Protein AF-0000000080642834 (afdb_homodimer)

Foldseek 3Di:
DPPDDDPDPVRVVVVVVVLVVLQVVCCVPVVDHPLLLLVLVVVLPDPFFKDFLVRSCVPPVDDPVSSVVSLVVCVVVVLKDWDADPVHSVGIIIGGDPVSNVVSNVSNVVSVVVD/DPPDDDPDPVRVVVVVVVLVVLQVVCCVPVVDHPLLLLVLVVVLPDPFFKDFLVRSCVPPVDDPVSSVVSLVVCVVVVLKDWDADPVHSVGIIIGGDPVSNVVSNVSNVVSVVVD

Secondary structure (DSSP, 8-state):
---PPPSSHHHHHHHHHHHHHHHHHHHHHHS--HHHHHHHHHHHH---SEEEHHHHHHHH---HHHHHHHHHHHHHTTS-EEEE-SS-TT-EEEE--HHHHHHHHHHHHHHHHT-/---PPPSSHHHHHHHHHHHHHHHHHHHHHHS--HHHHHHHHHHHH---SEEEHHHHHHHH---HHHHHHHHHHHHHTTS-EEEE-SS-TT-EEEE--HHHHHHHHHHHHHHHHT-

Organism: Staphylococcus saprophyticus subsp. saprophyticus (strain ATCC 15305 / DSM 20229 / NCIMB 8711 / NCTC 7292 / S-41) (NCBI:txid342451)

Sequence (230 aa):
MNSQTFKSLNELISTYQQGKKFFKFSKREYKLNYEEIFILNYIYNCEDNEITAKDIAKHSELQPYYLTKALQKLIKMNFLSKKRSEIDERTVVVYVNEQQRNSINEMIEALQRSLMNSQTFKSLNELISTYQQGKKFFKFSKREYKLNYEEIFILNYIYNCEDNEITAKDIAKHSELQPYYLTKALQKLIKMNFLSKKRSEIDERTVVVYVNEQQRNSINEMIEALQRSL

pLDDT: mean 90.08, std 9.4, range [41.12, 98.19]

Structure (mmCIF, N/CA/C/O backbone):
data_AF-0000000080642834-model_v1
#
loop_
_entity.id
_entity.type
_entity.pdbx_description
1 polymer 'Staphylococcal accessory regulator R'
#
loop_
_atom_site.group_PDB
_atom_site.id
_atom_site.type_symbol
_atom_site.label_atom_id
_atom_site.label_alt_id
_atom_site.label_comp_id
_atom_site.label_asym_id
_atom_site.label_entity_id
_atom_site.label_seq_id
_atom_site.pdbx_PDB_ins_code
_atom_site.Cartn_x
_atom_site.Cartn_y
_atom_site.Cartn_z
_atom_site.occupancy
_atom_site.B_iso_or_equiv
_atom_site.auth_seq_id
_atom_site.auth_comp_id
_atom_site.auth_asym_id
_atom_site.auth_atom_id
_atom_site.pdbx_PDB_model_num
ATOM 1 N N . MET A 1 1 ? -9.344 2.02 16.219 1 41.69 1 MET A N 1
ATOM 2 C CA . MET A 1 1 ? -8.805 1.63 14.914 1 41.69 1 MET A CA 1
ATOM 3 C C . MET A 1 1 ? -9.758 0.684 14.195 1 41.69 1 MET A C 1
ATOM 5 O O . MET A 1 1 ? -10.039 -0.414 14.68 1 41.69 1 MET A O 1
ATOM 9 N N . ASN A 1 2 ? -10.75 1.115 13.633 1 50.97 2 ASN A N 1
ATOM 10 C CA . ASN A 1 2 ? -11.812 0.287 13.07 1 50.97 2 ASN A CA 1
ATOM 11 C C . ASN A 1 2 ? -11.266 -0.738 12.086 1 50.97 2 ASN A C 1
ATOM 13 O O . ASN A 1 2 ? -10.828 -0.38 10.992 1 50.97 2 ASN A O 1
ATOM 17 N N . SER A 1 3 ? -10.727 -1.758 12.719 1 59.12 3 SER A N 1
ATOM 18 C CA . SER A 1 3 ? -10.227 -2.908 11.977 1 59.12 3 SER A CA 1
ATOM 19 C C . SER A 1 3 ? -11.273 -3.439 11 1 59.12 3 SER A C 1
ATOM 21 O O . SER A 1 3 ? -12.352 -3.863 11.422 1 59.12 3 SER A O 1
ATOM 23 N N . GLN A 1 4 ? -11.312 -2.824 9.805 1 64.88 4 GLN A N 1
ATOM 24 C CA . GLN A 1 4 ? -12.195 -3.385 8.789 1 64.88 4 GLN A CA 1
ATOM 25 C C . GLN A 1 4 ? -11.852 -4.844 8.5 1 64.88 4 GLN A C 1
ATOM 27 O O . GLN A 1 4 ? -10.68 -5.199 8.391 1 64.88 4 GLN A O 1
ATOM 32 N N . THR A 1 5 ? -12.852 -5.695 8.805 1 80.94 5 THR A N 1
ATOM 33 C CA . THR A 1 5 ? -12.711 -7.117 8.523 1 80.94 5 THR A CA 1
ATOM 34 C C . THR A 1 5 ? -12.93 -7.395 7.035 1 80.94 5 THR A C 1
ATOM 36 O O . THR A 1 5 ? -13.898 -6.914 6.445 1 80.94 5 THR A O 1
ATOM 39 N N . PHE A 1 6 ? -11.914 -7.926 6.383 1 90.56 6 PHE A N 1
ATOM 40 C CA . PHE A 1 6 ? -12.039 -8.312 4.984 1 90.56 6 PHE A CA 1
ATOM 41 C C . PHE A 1 6 ? -12.656 -9.703 4.863 1 90.56 6 PHE A C 1
ATOM 43 O O . PHE A 1 6 ? -12.266 -10.625 5.578 1 90.56 6 PHE A O 1
ATOM 50 N N . LYS A 1 7 ? -13.648 -9.867 3.98 1 89.19 7 LYS A N 1
ATOM 51 C CA . LYS A 1 7 ? -14.359 -11.125 3.791 1 89.19 7 LYS A CA 1
ATOM 52 C C . LYS A 1 7 ? -13.516 -12.117 2.984 1 89.19 7 LYS A C 1
ATOM 54 O O . LYS A 1 7 ? -13.75 -13.328 3.043 1 89.19 7 LYS A O 1
ATOM 59 N N . SER A 1 8 ? -12.648 -11.57 2.211 1 93.38 8 SER A N 1
ATOM 60 C CA . SER A 1 8 ? -11.828 -12.422 1.354 1 93.38 8 SER A CA 1
ATOM 61 C C . SER A 1 8 ? -10.5 -11.758 1.028 1 93.38 8 SER A C 1
ATOM 63 O O . SER A 1 8 ? -10.344 -10.547 1.187 1 93.38 8 SER A O 1
ATOM 65 N N . LEU A 1 9 ? -9.562 -12.57 0.564 1 95 9 LEU A N 1
ATOM 66 C CA . LEU A 1 9 ? -8.273 -12.055 0.111 1 95 9 LEU A CA 1
ATOM 67 C C . LEU A 1 9 ? -8.445 -11.164 -1.116 1 95 9 LEU A C 1
ATOM 69 O O . LEU A 1 9 ? -7.77 -10.141 -1.245 1 95 9 LEU A O 1
ATOM 73 N N . ASN A 1 10 ? -9.414 -11.492 -1.886 1 92.19 10 ASN A N 1
ATOM 74 C CA . ASN A 1 10 ? -9.734 -10.68 -3.053 1 92.19 10 ASN A CA 1
ATOM 75 C C . ASN A 1 10 ? -10.156 -9.266 -2.65 1 92.19 10 ASN A C 1
ATOM 77 O O . ASN A 1 10 ? -9.75 -8.289 -3.283 1 92.19 10 ASN A O 1
ATOM 81 N N . GLU A 1 11 ? -10.922 -9.211 -1.656 1 92.56 11 GLU A N 1
ATOM 82 C CA . GLU A 1 11 ? -11.383 -7.91 -1.187 1 92.56 11 GLU A CA 1
ATOM 83 C C . GLU A 1 11 ? -10.234 -7.082 -0.627 1 92.56 11 GLU A C 1
ATOM 85 O O . GLU A 1 11 ? -10.133 -5.883 -0.903 1 92.56 11 GLU A O 1
ATOM 90 N N . LEU A 1 12 ? -9.398 -7.746 0.131 1 95 12 LEU A N 1
ATOM 91 C CA . LEU A 1 12 ? -8.242 -7.059 0.694 1 95 12 LEU A CA 1
ATOM 92 C C . LEU A 1 12 ? -7.328 -6.539 -0.41 1 95 12 LEU A C 1
ATOM 94 O O . LEU A 1 12 ? -6.934 -5.371 -0.396 1 95 12 LEU A O 1
ATOM 98 N N . ILE A 1 13 ? -7.039 -7.371 -1.367 1 93.81 13 ILE A N 1
ATOM 99 C CA . ILE A 1 13 ? -6.141 -7.027 -2.465 1 93.81 13 ILE A CA 1
ATOM 100 C C . ILE A 1 13 ? -6.727 -5.871 -3.27 1 93.81 13 ILE A C 1
ATOM 102 O O . ILE A 1 13 ? -6.027 -4.91 -3.586 1 93.81 13 ILE A O 1
ATOM 106 N N . SER A 1 14 ? -7.98 -5.93 -3.5 1 91.5 14 SER A N 1
ATOM 107 C CA . SER A 1 14 ? -8.648 -4.902 -4.293 1 91.5 14 SER A CA 1
ATOM 108 C C . SER A 1 14 ? -8.602 -3.549 -3.588 1 91.5 14 SER A C 1
ATOM 110 O O . SER A 1 14 ? -8.289 -2.529 -4.207 1 91.5 14 SER A O 1
ATOM 112 N N . THR A 1 15 ? -8.922 -3.52 -2.336 1 91.94 15 THR A N 1
ATOM 113 C CA . THR A 1 15 ? -8.938 -2.27 -1.584 1 91.94 15 THR A CA 1
ATOM 114 C C . THR A 1 15 ? -7.527 -1.708 -1.438 1 91.94 15 THR A C 1
ATOM 116 O O . THR A 1 15 ? -7.324 -0.496 -1.53 1 91.94 15 THR A O 1
ATOM 119 N N . TYR A 1 16 ? -6.59 -2.625 -1.216 1 93.25 16 TYR A N 1
ATOM 120 C CA . TYR A 1 16 ? -5.191 -2.217 -1.121 1 93.25 16 TYR A CA 1
ATOM 121 C C . TYR A 1 16 ? -4.723 -1.576 -2.422 1 93.25 16 TYR A C 1
ATOM 123 O O . TYR A 1 16 ? -4.051 -0.54 -2.404 1 93.25 16 TYR A O 1
ATOM 131 N N . GLN A 1 17 ? -5.105 -2.137 -3.557 1 91.69 17 GLN A N 1
ATOM 132 C CA . GLN A 1 17 ? -4.746 -1.608 -4.867 1 91.69 17 GLN A CA 1
ATOM 133 C C . GLN A 1 17 ? -5.375 -0.236 -5.098 1 91.69 17 GLN A C 1
ATOM 135 O O . GLN A 1 17 ? -4.746 0.648 -5.688 1 91.69 17 GLN A O 1
ATOM 140 N N . GLN A 1 18 ? -6.559 -0.068 -4.629 1 92.19 18 GLN A N 1
ATOM 141 C CA . GLN A 1 18 ? -7.219 1.229 -4.75 1 92.19 18 GLN A CA 1
ATOM 142 C C . GLN A 1 18 ? -6.492 2.293 -3.936 1 92.19 18 GLN A C 1
ATOM 144 O O . GLN A 1 18 ? -6.324 3.426 -4.391 1 92.19 18 GLN A O 1
ATOM 149 N N . GLY A 1 19 ? -6.145 1.905 -2.75 1 94.44 19 GLY A N 1
ATOM 150 C CA . GLY A 1 19 ? -5.336 2.811 -1.947 1 94.44 19 GLY A CA 1
ATOM 151 C C . GLY A 1 19 ? -4.035 3.203 -2.619 1 94.44 19 GLY A C 1
ATOM 152 O O . GLY A 1 19 ? -3.684 4.383 -2.662 1 94.44 19 GLY A O 1
ATOM 153 N N . LYS A 1 20 ? -3.344 2.199 -3.135 1 92.56 20 LYS A N 1
ATOM 154 C CA . LYS A 1 20 ? -2.092 2.453 -3.844 1 92.56 20 LYS A CA 1
ATOM 155 C C . LYS A 1 20 ? -2.303 3.432 -4.996 1 92.56 20 LYS A C 1
ATOM 157 O O . LYS A 1 20 ? -1.521 4.367 -5.176 1 92.56 20 LYS A O 1
ATOM 162 N N . LYS A 1 21 ? -3.314 3.18 -5.75 1 92.81 21 LYS A N 1
ATOM 163 C CA . LYS A 1 21 ? -3.639 4.055 -6.871 1 92.81 21 LYS A CA 1
ATOM 164 C C . LYS A 1 21 ? -3.938 5.473 -6.395 1 92.81 21 LYS A C 1
ATOM 166 O O . LYS A 1 21 ? -3.488 6.445 -7.004 1 92.81 21 LYS A O 1
ATOM 171 N N . PHE A 1 22 ? -4.691 5.594 -5.41 1 96 22 PHE A N 1
ATOM 172 C CA . PHE A 1 22 ? -5.055 6.891 -4.848 1 96 22 PHE A CA 1
ATOM 173 C C . PHE A 1 22 ? -3.812 7.656 -4.414 1 96 22 PHE A C 1
ATOM 175 O O . PHE A 1 22 ? -3.676 8.844 -4.707 1 96 22 PHE A O 1
ATOM 182 N N . PHE A 1 23 ? -2.91 6.977 -3.746 1 96.31 23 PHE A N 1
ATOM 183 C CA . PHE A 1 23 ? -1.738 7.664 -3.215 1 96.31 23 PHE A CA 1
ATOM 184 C C . PHE A 1 23 ? -0.748 7.98 -4.328 1 96.31 23 PHE A C 1
ATOM 186 O O . PHE A 1 23 ? -0.015 8.969 -4.25 1 96.31 23 PHE A O 1
ATOM 193 N N . LYS A 1 24 ? -0.77 7.176 -5.348 1 94.38 24 LYS A N 1
ATOM 194 C CA . LYS A 1 24 ? -0.011 7.539 -6.543 1 94.38 24 LYS A CA 1
ATOM 195 C C . LYS A 1 24 ? -0.559 8.812 -7.176 1 94.38 24 LYS A C 1
ATOM 197 O O . LYS A 1 24 ? 0.208 9.688 -7.582 1 94.38 24 LYS A O 1
ATOM 202 N N . PHE A 1 25 ? -1.82 8.883 -7.262 1 95.94 25 PHE A N 1
ATOM 203 C CA . PHE A 1 25 ? -2.496 10.062 -7.781 1 95.94 25 PHE A CA 1
ATOM 204 C C . PHE A 1 25 ? -2.168 11.289 -6.938 1 95.94 25 PHE A C 1
ATOM 206 O O . PHE A 1 25 ? -1.801 12.336 -7.473 1 95.94 25 PHE A O 1
ATOM 213 N N . SER A 1 26 ? -2.367 11.219 -5.617 1 97.31 26 SER A N 1
ATOM 214 C CA . SER A 1 26 ? -2.129 12.359 -4.738 1 97.31 26 SER A CA 1
ATOM 215 C C . SER A 1 26 ? -0.679 12.82 -4.816 1 97.31 26 SER A C 1
ATOM 217 O O . SER A 1 26 ? -0.398 14.016 -4.73 1 97.31 26 SER A O 1
ATOM 219 N N . LYS A 1 27 ? 0.207 11.852 -4.93 1 97.56 27 LYS A N 1
ATOM 220 C CA . LYS A 1 27 ? 1.617 12.195 -5.086 1 97.56 27 LYS A CA 1
ATOM 221 C C . LYS A 1 27 ? 1.849 12.992 -6.367 1 97.56 27 LYS A C 1
ATOM 223 O O . LYS A 1 27 ? 2.559 14 -6.359 1 97.56 27 LYS A O 1
ATOM 228 N N . ARG A 1 28 ? 1.236 12.562 -7.379 1 96.81 28 ARG A N 1
ATOM 229 C CA . ARG A 1 28 ? 1.39 13.203 -8.68 1 96.81 28 ARG A CA 1
ATOM 230 C C . ARG A 1 28 ? 0.743 14.586 -8.688 1 96.81 28 ARG A C 1
ATOM 232 O O . ARG A 1 28 ? 1.368 15.57 -9.094 1 96.81 28 ARG A O 1
ATOM 239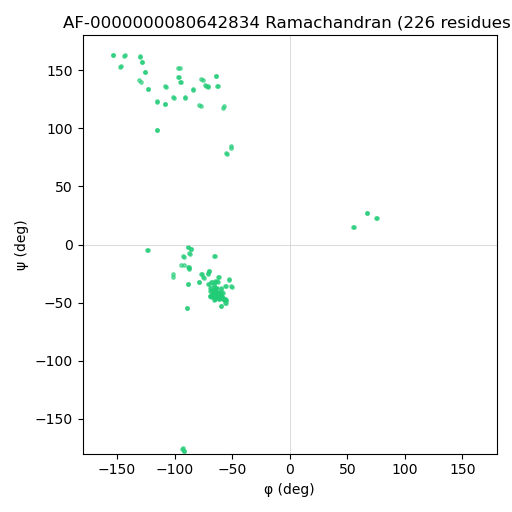 N N . GLU A 1 29 ? -0.406 14.711 -8.164 1 97.19 29 GLU A N 1
ATOM 240 C CA . GLU A 1 29 ? -1.219 15.914 -8.312 1 97.19 29 GLU A CA 1
ATOM 241 C C . GLU A 1 29 ? -0.91 16.938 -7.215 1 97.19 29 GLU A C 1
ATOM 243 O O . GLU A 1 29 ? -0.954 18.141 -7.445 1 97.19 29 GLU A O 1
ATOM 248 N N . TYR A 1 30 ? -0.598 16.453 -6.016 1 97.12 30 TYR A N 1
ATOM 249 C CA . TYR A 1 30 ? -0.477 17.359 -4.875 1 97.12 30 TYR A CA 1
ATOM 250 C C . TYR A 1 30 ? 0.896 17.234 -4.227 1 97.12 30 TYR A C 1
ATOM 252 O O . TYR A 1 30 ? 1.188 17.922 -3.242 1 97.12 30 TYR A O 1
ATOM 260 N N . LYS A 1 31 ? 1.741 16.297 -4.695 1 97.56 31 LYS A N 1
ATOM 261 C CA . LYS A 1 31 ? 3.076 16.031 -4.164 1 97.56 31 LYS A CA 1
ATOM 262 C C . LYS A 1 31 ? 3.002 15.461 -2.75 1 97.56 31 LYS A C 1
ATOM 264 O O . LYS A 1 31 ? 3.861 15.742 -1.915 1 97.56 31 LYS A O 1
ATOM 269 N N . LEU A 1 32 ? 1.912 14.82 -2.48 1 98.12 32 LEU A N 1
ATOM 270 C CA . LEU A 1 32 ? 1.724 14.219 -1.166 1 98.12 32 LEU A CA 1
ATOM 271 C C . LEU A 1 32 ? 1.646 12.703 -1.271 1 98.12 32 LEU A C 1
ATOM 273 O O . LEU A 1 32 ? 0.784 12.164 -1.97 1 98.12 32 LEU A O 1
ATOM 277 N N . ASN A 1 33 ? 2.529 12 -0.542 1 96.31 33 ASN A N 1
ATOM 278 C CA . ASN A 1 33 ? 2.449 10.547 -0.475 1 96.31 33 ASN A CA 1
ATOM 279 C C . ASN A 1 33 ? 1.631 10.078 0.727 1 96.31 33 ASN A C 1
ATOM 281 O O . ASN A 1 33 ? 1.026 10.898 1.423 1 96.31 33 ASN A O 1
ATOM 285 N N . TYR A 1 34 ? 1.612 8.797 0.866 1 95.62 34 TYR A N 1
ATOM 286 C CA . TYR A 1 34 ? 0.767 8.195 1.891 1 95.62 34 TYR A CA 1
ATOM 287 C C . TYR A 1 34 ? 1.075 8.773 3.264 1 95.62 34 TYR A C 1
ATOM 289 O O . TYR A 1 34 ? 0.166 9.18 3.992 1 95.62 34 TYR A O 1
ATOM 297 N N . GLU A 1 35 ? 2.387 8.844 3.605 1 94.94 35 GLU A N 1
ATOM 298 C CA . GLU A 1 35 ? 2.779 9.281 4.941 1 94.94 35 GLU A CA 1
ATOM 299 C C . GLU A 1 35 ? 2.34 10.719 5.203 1 94.94 35 GLU A C 1
ATOM 301 O O . GLU A 1 35 ? 1.841 11.031 6.285 1 94.94 35 GLU A O 1
ATOM 306 N N . GLU A 1 36 ? 2.543 11.523 4.223 1 97.12 36 GLU A N 1
ATOM 307 C CA . GLU A 1 36 ? 2.146 12.922 4.344 1 97.12 36 GLU A CA 1
ATOM 308 C C . GLU A 1 36 ? 0.633 13.055 4.48 1 97.12 36 GLU A C 1
ATOM 310 O O . GLU A 1 36 ? 0.145 13.797 5.332 1 97.12 36 GLU A O 1
ATOM 315 N N . ILE A 1 37 ? -0.097 12.336 3.678 1 97.19 37 ILE A N 1
ATOM 316 C CA . ILE A 1 37 ? -1.554 12.398 3.711 1 97.19 37 ILE A CA 1
ATOM 317 C C . ILE A 1 37 ? -2.062 11.859 5.047 1 97.19 37 ILE A C 1
ATOM 319 O O . ILE A 1 37 ? -3.008 12.406 5.625 1 97.19 37 ILE A O 1
ATOM 323 N N . PHE A 1 38 ? -1.468 10.852 5.488 1 95.31 38 PHE A N 1
ATOM 324 C CA . PHE A 1 38 ? -1.865 10.32 6.785 1 95.31 38 PHE A CA 1
ATOM 325 C C . PHE A 1 38 ? -1.768 11.391 7.863 1 95.31 38 PHE A C 1
ATOM 327 O O . PHE A 1 38 ? -2.711 11.594 8.625 1 95.31 38 PHE A O 1
ATOM 334 N N . ILE A 1 39 ? -0.655 12.031 7.914 1 94.5 39 ILE A N 1
ATOM 335 C CA . ILE A 1 39 ? -0.407 13.047 8.938 1 94.5 39 ILE A CA 1
ATOM 336 C C . ILE A 1 39 ? -1.443 14.156 8.82 1 94.5 39 ILE A C 1
ATOM 338 O O . ILE A 1 39 ? -2.043 14.562 9.82 1 94.5 39 ILE A O 1
ATOM 342 N N . LEU A 1 40 ? -1.698 14.633 7.613 1 96.31 40 LEU A N 1
ATOM 343 C CA . LEU A 1 40 ? -2.66 15.711 7.406 1 96.31 40 LEU A CA 1
ATOM 344 C C . LEU A 1 40 ? -4.062 15.273 7.812 1 96.31 40 LEU A C 1
ATOM 346 O O . LEU A 1 40 ? -4.809 16.047 8.414 1 96.31 40 LEU A O 1
ATOM 350 N N . ASN A 1 41 ? -4.371 14.086 7.441 1 95.31 41 ASN A N 1
ATOM 351 C CA . ASN A 1 41 ? -5.68 13.539 7.789 1 95.31 41 ASN A CA 1
ATOM 352 C C . ASN A 1 41 ? -5.852 13.414 9.297 1 95.31 41 ASN A C 1
ATOM 354 O O . ASN A 1 41 ? -6.941 13.648 9.828 1 95.31 41 ASN A O 1
ATOM 358 N N . TYR A 1 42 ? -4.816 12.969 9.953 1 92.56 42 TYR A N 1
ATOM 359 C CA . TYR A 1 42 ? -4.84 12.891 11.406 1 92.56 42 TYR A CA 1
ATOM 360 C C . TYR A 1 42 ? -5.105 14.258 12.031 1 92.56 42 TYR A C 1
ATOM 362 O O . TYR A 1 42 ? -5.957 14.391 12.914 1 92.56 42 TYR A O 1
ATOM 370 N N . ILE A 1 43 ? -4.449 15.242 11.57 1 92.75 43 ILE A N 1
ATOM 371 C CA . ILE A 1 43 ? -4.586 16.609 12.086 1 92.75 43 ILE A CA 1
ATOM 372 C C . ILE A 1 43 ? -5.984 17.141 11.773 1 92.75 43 ILE A C 1
ATOM 374 O O . ILE A 1 43 ? -6.609 17.797 12.609 1 92.75 43 ILE A O 1
ATOM 378 N N . TYR A 1 44 ? -6.422 16.828 10.602 1 93.81 44 TYR A N 1
ATOM 379 C CA . TYR A 1 44 ? -7.762 17.203 10.172 1 93.81 44 TYR A CA 1
ATOM 380 C C . TYR A 1 44 ? -8.812 16.688 11.148 1 93.81 44 TYR A C 1
ATOM 382 O O . TYR A 1 44 ? -9.797 17.375 11.422 1 93.81 44 TYR A O 1
ATOM 390 N N . ASN A 1 45 ? -8.562 15.57 11.656 1 91.94 45 ASN A N 1
ATOM 391 C CA . ASN A 1 45 ? -9.555 14.93 12.516 1 91.94 45 ASN A CA 1
ATOM 392 C C . ASN A 1 45 ? -9.328 15.273 13.984 1 91.94 45 ASN A C 1
ATOM 394 O O . ASN A 1 45 ? -10.141 14.906 14.844 1 91.94 45 ASN A O 1
ATOM 398 N N . CYS A 1 46 ? -8.227 15.875 14.219 1 87.38 46 CYS A N 1
ATOM 399 C CA . CYS A 1 46 ? -7.93 16.297 15.586 1 87.38 46 CYS A CA 1
ATOM 400 C C . CYS A 1 46 ? -8.297 17.75 15.797 1 87.38 46 CYS A C 1
ATOM 402 O O . CYS A 1 46 ? -8.172 18.578 14.883 1 87.38 46 CYS A O 1
ATOM 404 N N . GLU A 1 47 ? -8.758 18.078 16.922 1 83.62 47 GLU A N 1
ATOM 405 C CA . GLU A 1 47 ? -9.109 19.453 17.219 1 83.62 47 GLU A CA 1
ATOM 406 C C . GLU A 1 47 ? -7.902 20.219 17.766 1 83.62 47 GLU A C 1
ATOM 408 O O . GLU A 1 47 ? -7.848 21.453 17.672 1 83.62 47 GLU A O 1
ATOM 413 N N . ASP A 1 48 ? -6.945 19.469 18.234 1 83.88 48 ASP A N 1
ATOM 414 C CA . ASP A 1 48 ? -5.785 20.109 18.844 1 83.88 48 ASP A CA 1
ATOM 415 C C . ASP A 1 48 ? -4.887 20.75 17.797 1 83.88 48 ASP A C 1
ATOM 417 O O . ASP A 1 48 ? -4.68 20.188 16.719 1 83.88 48 ASP A O 1
ATOM 421 N N . ASN A 1 49 ? -4.418 21.984 18.141 1 86.38 49 ASN A N 1
ATOM 422 C CA . ASN A 1 49 ? -3.527 22.688 17.219 1 86.38 49 ASN A CA 1
ATOM 423 C C . ASN A 1 49 ? -2.068 22.297 17.453 1 86.38 49 ASN A C 1
ATOM 425 O O . ASN A 1 49 ? -1.21 22.562 16.609 1 86.38 49 ASN A O 1
ATOM 429 N N . GLU A 1 50 ? -1.785 21.797 18.594 1 83 50 GLU A N 1
ATOM 430 C CA . GLU A 1 50 ? -0.447 21.312 18.891 1 83 50 GLU A CA 1
ATOM 431 C C . GLU A 1 50 ? -0.427 19.781 18.969 1 83 50 GLU A C 1
ATOM 433 O O . GLU A 1 50 ? -1.255 19.172 19.656 1 83 50 GLU A O 1
ATOM 438 N N . ILE A 1 51 ? 0.376 19.281 18.125 1 80.06 51 ILE A N 1
ATOM 439 C CA . ILE A 1 51 ? 0.488 17.828 18.078 1 80.06 51 ILE A CA 1
ATOM 440 C C . ILE A 1 51 ? 1.958 17.422 18.141 1 80.06 51 ILE A C 1
ATOM 442 O O . ILE A 1 51 ? 2.816 18.094 17.547 1 80.06 51 ILE A O 1
ATOM 446 N N . THR A 1 52 ? 2.217 16.375 18.891 1 78.81 52 THR A N 1
ATOM 447 C CA . THR A 1 52 ? 3.594 15.891 18.938 1 78.81 52 THR A CA 1
ATOM 448 C C . THR A 1 52 ? 3.816 14.758 17.953 1 78.81 52 THR A C 1
ATOM 450 O O . THR A 1 52 ? 2.871 14.055 17.578 1 78.81 52 THR A O 1
ATOM 453 N N . ALA A 1 53 ? 5.148 14.641 17.453 1 79.19 53 ALA A N 1
ATOM 454 C CA . ALA A 1 53 ? 5.527 13.516 16.609 1 79.19 53 ALA A CA 1
ATOM 455 C C . ALA A 1 53 ? 5.164 12.188 17.266 1 79.19 53 ALA A C 1
ATOM 457 O O . ALA A 1 53 ? 4.77 11.234 16.594 1 79.19 53 ALA A O 1
ATOM 458 N N . LYS A 1 54 ? 5.188 12.219 18.547 1 78.75 54 LYS A N 1
ATOM 459 C CA . LYS A 1 54 ? 4.875 11.016 19.312 1 78.75 54 LYS A CA 1
ATOM 460 C C . LYS A 1 54 ? 3.4 10.648 19.188 1 78.75 54 LYS A C 1
ATOM 462 O O . LYS A 1 54 ? 3.059 9.477 19.031 1 78.75 54 LYS A O 1
ATOM 467 N N . ASP A 1 55 ? 2.566 11.609 19.203 1 80.81 55 ASP A N 1
ATOM 468 C CA . ASP A 1 55 ? 1.131 11.398 19.047 1 80.81 55 ASP A CA 1
ATOM 469 C C . ASP A 1 55 ? 0.802 10.812 17.672 1 80.81 55 ASP A C 1
ATOM 471 O O . ASP A 1 55 ? 0.016 9.875 17.562 1 80.81 55 ASP A O 1
ATOM 475 N N . ILE A 1 56 ? 1.424 11.32 16.672 1 82.44 56 ILE A N 1
ATOM 476 C CA . ILE A 1 56 ? 1.178 10.883 15.305 1 82.44 56 ILE A CA 1
ATOM 477 C C . ILE A 1 56 ? 1.696 9.461 15.117 1 82.44 56 ILE A C 1
ATOM 479 O O . ILE A 1 56 ? 1.022 8.617 14.523 1 82.44 56 ILE A O 1
ATOM 483 N N . ALA A 1 57 ? 2.883 9.227 15.633 1 81.19 57 ALA A N 1
ATOM 484 C CA . ALA A 1 57 ? 3.518 7.918 15.516 1 81.19 57 ALA A CA 1
ATOM 485 C C . ALA A 1 57 ? 2.648 6.828 16.141 1 81.19 57 ALA A C 1
ATOM 487 O O . ALA A 1 57 ? 2.502 5.742 15.57 1 81.19 57 ALA A O 1
ATOM 488 N N . LYS A 1 58 ? 2.062 7.07 17.234 1 81.38 58 LYS A N 1
ATOM 489 C CA . LYS A 1 58 ? 1.238 6.113 17.969 1 81.38 58 LYS A CA 1
ATOM 490 C C . LYS A 1 58 ? 0.027 5.688 17.141 1 81.38 58 LYS A C 1
ATOM 492 O O . LYS A 1 58 ? -0.381 4.523 17.188 1 81.38 58 LYS A O 1
ATOM 497 N N . HIS A 1 59 ? -0.416 6.551 16.266 1 80.06 59 HIS A N 1
ATOM 498 C CA . HIS A 1 59 ? -1.647 6.277 15.531 1 80.06 59 HIS A CA 1
ATOM 499 C C . HIS A 1 59 ? -1.351 5.773 14.117 1 80.06 59 HIS A C 1
ATOM 501 O O . HIS A 1 59 ? -2.209 5.156 13.484 1 80.06 59 HIS A O 1
ATOM 507 N N . SER A 1 60 ? -0.304 6.102 13.531 1 77.88 60 SER A N 1
ATOM 508 C CA . SER A 1 60 ? -0.029 5.871 12.117 1 77.88 60 SER A CA 1
ATOM 509 C C . SER A 1 60 ? 0.688 4.543 11.906 1 77.88 60 SER A C 1
ATOM 511 O O . SER A 1 60 ? 0.674 3.992 10.797 1 77.88 60 SER A O 1
ATOM 513 N N . GLU A 1 61 ? 1.236 3.949 12.734 1 77.31 61 GLU A N 1
ATOM 514 C CA . GLU A 1 61 ? 2.123 2.795 12.609 1 77.31 61 GLU A CA 1
ATOM 515 C C . GLU A 1 61 ? 3.279 3.088 11.656 1 77.31 61 GLU A C 1
ATOM 517 O O . GLU A 1 61 ? 3.918 2.166 11.148 1 77.31 61 GLU A O 1
ATOM 522 N N . LEU A 1 62 ? 3.48 4.379 11.359 1 83.75 62 LEU A N 1
ATOM 523 C CA . LEU A 1 62 ? 4.629 4.762 10.547 1 83.75 62 LEU A CA 1
ATOM 524 C C . LEU A 1 62 ? 5.93 4.598 11.336 1 83.75 62 LEU A C 1
ATOM 526 O O . LEU A 1 62 ? 5.992 4.93 12.516 1 83.75 62 LEU A O 1
ATOM 530 N N . GLN A 1 63 ? 6.922 4.023 10.641 1 85.25 63 GLN A N 1
ATOM 531 C CA . GLN A 1 63 ? 8.25 3.988 11.25 1 85.25 63 GLN A CA 1
ATOM 532 C C . GLN A 1 63 ? 8.797 5.398 11.445 1 85.25 63 GLN A C 1
ATOM 534 O O . GLN A 1 63 ? 8.555 6.289 10.633 1 85.25 63 GLN A O 1
ATOM 539 N N . PRO A 1 64 ? 9.555 5.586 12.555 1 85.81 64 PRO A N 1
ATOM 540 C CA . PRO A 1 64 ? 10.039 6.914 12.93 1 85.81 64 PRO A CA 1
ATOM 541 C C . PRO A 1 64 ? 10.742 7.633 11.773 1 85.81 64 PRO A C 1
ATO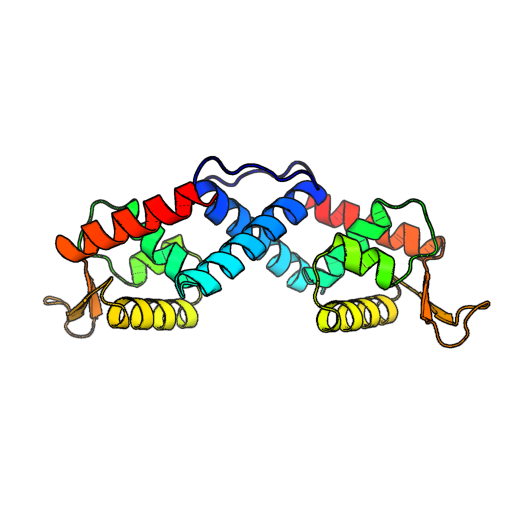M 543 O O . PRO A 1 64 ? 10.555 8.836 11.586 1 85.81 64 PRO A O 1
ATOM 546 N N . TYR A 1 65 ? 11.406 6.855 11.039 1 89.12 65 TYR A N 1
ATOM 547 C CA . TYR A 1 65 ? 12.148 7.449 9.93 1 89.12 65 TYR A CA 1
ATOM 548 C C . TYR A 1 65 ? 11.195 8.094 8.93 1 89.12 65 TYR A C 1
ATOM 550 O O . TYR A 1 65 ? 11.422 9.227 8.492 1 89.12 65 TYR A O 1
ATOM 558 N N . TYR A 1 66 ? 10.125 7.441 8.602 1 89.62 66 TYR A N 1
ATOM 559 C CA . TYR A 1 66 ? 9.141 7.938 7.645 1 89.62 66 TYR A CA 1
ATOM 560 C C . TYR A 1 66 ? 8.367 9.117 8.219 1 89.62 66 TYR A C 1
ATOM 562 O O . TYR A 1 66 ? 8.062 10.078 7.496 1 89.62 66 TYR A O 1
ATOM 570 N N . LEU A 1 67 ? 8.172 9.047 9.477 1 92.06 67 LEU A N 1
ATOM 571 C CA . LEU A 1 67 ? 7.441 10.117 10.148 1 92.06 67 LEU A CA 1
ATOM 572 C C . LEU A 1 67 ? 8.219 11.422 10.102 1 92.06 67 LEU A C 1
ATOM 574 O O . LEU A 1 67 ? 7.676 12.469 9.734 1 92.06 67 LEU A O 1
ATOM 578 N N . THR A 1 68 ? 9.492 11.32 10.406 1 92.19 68 THR A 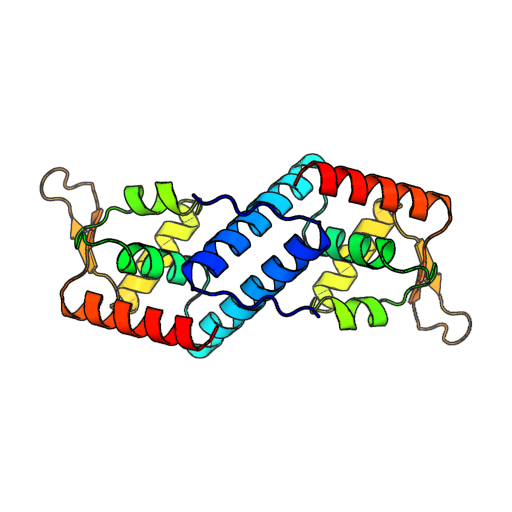N 1
ATOM 579 C CA . THR A 1 68 ? 10.344 12.508 10.43 1 92.19 68 THR A CA 1
ATOM 580 C C . THR A 1 68 ? 10.414 13.141 9.047 1 92.19 68 THR A C 1
ATOM 582 O O . THR A 1 68 ? 10.211 14.352 8.906 1 92.19 68 THR A O 1
ATOM 585 N N . LYS A 1 69 ? 10.578 12.32 8.086 1 95.19 69 LYS A N 1
ATOM 586 C CA . LYS A 1 69 ? 10.68 12.82 6.715 1 95.19 69 LYS A CA 1
ATOM 587 C C . LYS A 1 69 ? 9.375 13.469 6.262 1 95.19 69 LYS A C 1
ATOM 589 O O . LYS A 1 69 ? 9.391 14.531 5.641 1 95.19 69 LYS A O 1
ATOM 594 N N . ALA A 1 70 ? 8.305 12.859 6.562 1 96.44 70 ALA A N 1
ATOM 595 C CA . ALA A 1 70 ? 6.992 13.375 6.184 1 96.44 70 ALA A CA 1
ATOM 596 C C . ALA A 1 70 ? 6.699 14.695 6.891 1 96.44 70 ALA A C 1
ATOM 598 O O . ALA A 1 70 ? 6.172 15.633 6.285 1 96.44 70 ALA A O 1
ATOM 599 N N . LEU A 1 71 ? 7.098 14.758 8.164 1 95.12 71 LEU A N 1
ATOM 600 C CA . LEU A 1 71 ? 6.887 15.992 8.914 1 95.12 71 LEU A CA 1
ATOM 601 C C . LEU A 1 71 ? 7.719 17.125 8.344 1 95.12 71 LEU A C 1
ATOM 603 O O . LEU A 1 71 ? 7.219 18.25 8.18 1 95.12 71 LEU A O 1
ATOM 607 N N . GLN A 1 72 ? 8.914 16.828 8.039 1 95.88 72 GLN A N 1
ATOM 608 C CA . GLN A 1 72 ? 9.805 17.828 7.469 1 95.88 72 GLN A CA 1
ATOM 609 C C . GLN A 1 72 ? 9.273 18.344 6.129 1 95.88 72 GLN A C 1
ATOM 611 O O . GLN A 1 72 ? 9.297 19.547 5.859 1 95.88 72 GLN A O 1
ATOM 616 N N . LYS A 1 73 ? 8.82 17.469 5.355 1 97.75 73 LYS A N 1
ATOM 617 C CA . LYS A 1 73 ? 8.258 17.844 4.062 1 97.75 73 LYS A 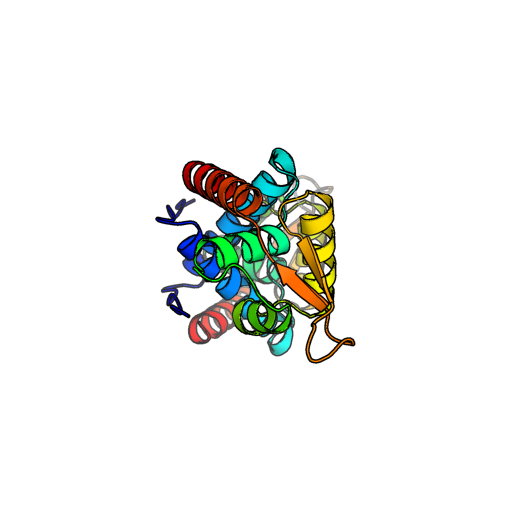CA 1
ATOM 618 C C . LYS A 1 73 ? 7.023 18.719 4.23 1 97.75 73 LYS A C 1
ATOM 620 O O . LYS A 1 73 ? 6.871 19.719 3.531 1 97.75 73 LYS A O 1
ATOM 625 N N . LEU A 1 74 ? 6.145 18.406 5.137 1 97.69 74 LEU A N 1
ATOM 626 C CA . LEU A 1 74 ? 4.906 19.156 5.359 1 97.69 74 LEU A CA 1
ATOM 627 C C . LEU A 1 74 ? 5.195 20.531 5.922 1 97.69 74 LEU A C 1
ATOM 629 O O . LEU A 1 74 ? 4.469 21.484 5.629 1 97.69 74 LEU A O 1
ATOM 633 N N . ILE A 1 75 ? 6.285 20.641 6.723 1 96.81 75 ILE A N 1
ATOM 634 C CA . ILE A 1 75 ? 6.723 21.953 7.215 1 96.81 75 ILE A CA 1
ATOM 635 C C . ILE A 1 75 ? 7.242 22.797 6.051 1 96.81 75 ILE A C 1
ATOM 637 O O . ILE A 1 75 ? 6.895 23.969 5.93 1 96.81 75 ILE A O 1
ATOM 641 N N . LYS A 1 76 ? 8 22.125 5.219 1 97.56 76 LYS A N 1
ATOM 642 C CA . LYS A 1 76 ? 8.531 22.812 4.047 1 97.56 76 LYS A CA 1
ATOM 643 C C . LYS A 1 76 ? 7.406 23.281 3.127 1 97.56 76 LYS A C 1
ATOM 645 O O . LYS A 1 76 ? 7.5 24.344 2.516 1 97.56 76 LYS A O 1
ATOM 650 N N . MET A 1 77 ? 6.34 22.578 3.078 1 97.88 77 MET A N 1
ATOM 651 C CA . MET A 1 77 ? 5.195 22.906 2.236 1 97.88 77 MET A CA 1
ATOM 652 C C . MET A 1 77 ? 4.258 23.875 2.947 1 97.88 77 MET A C 1
ATOM 654 O O . MET A 1 77 ? 3.182 24.188 2.436 1 97.88 77 MET A O 1
ATOM 658 N N . ASN A 1 78 ? 4.551 24.203 4.203 1 97.44 78 ASN A N 1
ATOM 659 C CA . ASN A 1 78 ? 3.857 25.203 5.02 1 97.44 78 ASN A CA 1
ATOM 660 C C . ASN A 1 78 ? 2.512 24.672 5.516 1 97.44 78 ASN A C 1
ATOM 662 O O . ASN A 1 78 ? 1.583 25.453 5.742 1 97.44 78 ASN A O 1
ATOM 666 N N . PHE A 1 79 ? 2.363 23.422 5.566 1 97.56 79 PHE A N 1
ATOM 667 C CA . PHE A 1 79 ? 1.185 22.844 6.199 1 97.56 79 PHE A CA 1
ATOM 668 C C . PHE A 1 79 ? 1.321 22.859 7.715 1 97.56 79 PHE A C 1
ATOM 670 O O . PHE A 1 79 ? 0.322 22.922 8.438 1 97.56 79 PHE A O 1
ATOM 677 N N . LEU A 1 80 ? 2.533 22.719 8.133 1 96.38 80 LEU A N 1
ATOM 678 C CA . LEU A 1 80 ? 2.854 22.625 9.555 1 96.38 80 LEU A CA 1
ATOM 679 C C . LEU A 1 80 ? 3.975 23.594 9.93 1 96.38 80 LEU A C 1
ATOM 681 O O . LEU A 1 80 ? 4.699 24.062 9.055 1 96.38 80 LEU A O 1
ATOM 685 N N . SER A 1 81 ? 4.035 23.812 11.219 1 95.69 81 SER A N 1
ATOM 686 C CA . SER A 1 81 ? 5.152 24.547 11.812 1 95.69 81 SER A CA 1
ATOM 687 C C . SER A 1 81 ? 5.773 23.781 12.969 1 95.69 81 SER A C 1
ATOM 689 O O . SER A 1 81 ? 5.199 22.797 13.445 1 95.69 81 SER A O 1
ATOM 691 N N . LYS A 1 82 ? 6.98 24.078 13.266 1 93.06 82 LYS A N 1
ATOM 692 C CA . LYS A 1 82 ? 7.629 23.422 14.398 1 93.06 82 LYS A CA 1
ATOM 693 C C . LYS A 1 82 ? 8.18 24.453 15.383 1 93.06 82 LYS A C 1
ATOM 695 O O . LYS A 1 82 ? 8.492 25.578 15 1 93.06 82 LYS A O 1
ATOM 700 N N . LYS A 1 83 ? 8.164 24.062 16.578 1 88.81 83 LYS A N 1
ATOM 701 C CA . LYS A 1 83 ? 8.758 24.875 17.641 1 88.81 83 LYS A CA 1
ATOM 702 C C . LYS A 1 83 ? 9.352 24 18.734 1 88.81 83 LYS A C 1
ATOM 704 O O . LYS A 1 83 ? 9.023 22.812 18.828 1 88.81 83 LYS A O 1
ATOM 709 N N . ARG A 1 84 ? 10.328 24.5 19.406 1 85.94 84 ARG A N 1
ATOM 710 C CA . ARG A 1 84 ? 10.852 23.781 20.562 1 85.94 84 ARG A 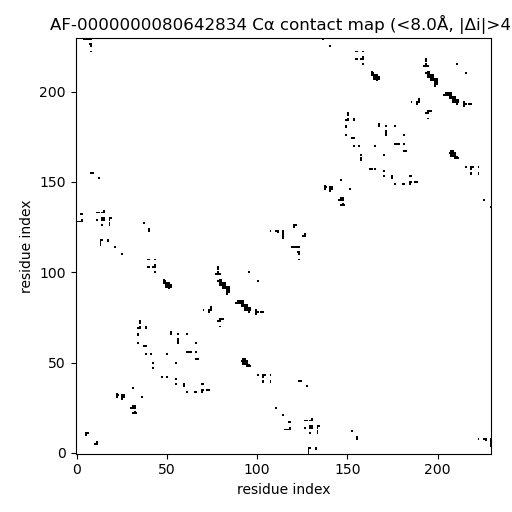CA 1
ATOM 711 C C . ARG A 1 84 ? 9.922 23.906 21.766 1 85.94 84 ARG A C 1
ATOM 713 O O . ARG A 1 84 ? 9.305 24.953 21.969 1 85.94 84 ARG A O 1
ATOM 720 N N . SER A 1 85 ? 9.844 22.703 22.5 1 80.56 85 SER A N 1
ATOM 721 C CA . SER A 1 85 ? 9.016 22.703 23.703 1 80.56 85 SER A CA 1
ATOM 722 C C . SER A 1 85 ? 9.539 23.672 24.734 1 80.56 85 SER A C 1
ATOM 724 O O . SER A 1 85 ? 10.75 23.781 24.938 1 80.56 85 SER A O 1
ATOM 726 N N . GLU A 1 86 ? 8.531 24.375 25.281 1 81.38 86 GLU A N 1
ATOM 727 C CA . GLU A 1 86 ? 8.891 25.297 26.359 1 81.38 86 GLU A CA 1
ATOM 728 C C . GLU A 1 86 ? 9.273 24.531 27.625 1 81.38 86 GLU A C 1
ATOM 730 O O . GLU A 1 86 ? 10.023 25.047 28.469 1 81.38 86 GLU A O 1
ATOM 735 N N . ILE A 1 87 ? 8.812 23.391 27.781 1 82.06 87 ILE A N 1
ATOM 736 C CA . ILE A 1 87 ? 9.016 22.562 28.969 1 82.06 87 ILE A CA 1
ATOM 737 C C . ILE A 1 87 ? 10.289 21.734 28.797 1 82.06 87 ILE A C 1
ATOM 739 O O . ILE A 1 87 ? 11.133 21.688 29.703 1 82.06 87 ILE A O 1
ATOM 743 N N . ASP A 1 88 ? 10.375 21.031 27.797 1 80.56 88 ASP A N 1
ATOM 744 C CA . ASP A 1 88 ? 11.562 20.266 27.438 1 80.56 88 ASP A CA 1
ATOM 745 C C . ASP A 1 88 ? 12.172 20.781 26.141 1 80.56 88 ASP A C 1
ATOM 747 O O . ASP A 1 88 ? 11.766 20.375 25.047 1 80.56 88 ASP A O 1
ATOM 751 N N . GLU A 1 89 ? 13.133 21.562 26.25 1 78.94 89 GLU A N 1
ATOM 752 C CA . GLU A 1 89 ? 13.688 22.281 25.109 1 78.94 89 GLU A CA 1
ATOM 753 C C . GLU A 1 89 ? 14.312 21.312 24.109 1 78.94 89 GLU A C 1
ATOM 755 O O . GLU A 1 89 ? 14.602 21.703 22.969 1 78.94 89 GLU A O 1
ATOM 760 N N . ARG A 1 90 ? 14.43 20.047 24.547 1 78.19 90 ARG A N 1
ATOM 761 C CA . ARG A 1 90 ? 15.016 19.062 23.641 1 78.19 90 ARG A CA 1
ATOM 762 C C . ARG A 1 90 ? 13.953 18.453 22.734 1 78.19 90 ARG A C 1
ATOM 764 O O . ARG A 1 90 ? 14.281 17.875 21.703 1 78.19 90 ARG A O 1
ATOM 771 N N . THR A 1 91 ? 12.703 18.875 23.156 1 77.69 91 THR A N 1
ATOM 772 C CA . THR A 1 91 ? 11.609 18.266 22.406 1 77.69 91 THR A CA 1
ATOM 773 C C . THR A 1 91 ? 11.062 19.234 21.359 1 77.69 91 THR A C 1
ATOM 775 O O . THR A 1 91 ? 10.82 20.406 21.656 1 77.69 91 THR A O 1
ATOM 778 N N . VAL A 1 92 ? 11.023 18.734 20.141 1 79.5 92 VAL A N 1
ATOM 779 C CA . VAL A 1 92 ? 10.422 19.516 19.078 1 79.5 92 VAL A CA 1
ATOM 780 C C . VAL A 1 92 ? 8.938 19.188 18.953 1 79.5 92 VAL A C 1
ATOM 782 O O . VAL A 1 92 ? 8.562 18 18.906 1 79.5 92 VAL A O 1
ATOM 785 N N . VAL A 1 93 ? 8.141 20.266 19 1 85.81 93 VAL A N 1
ATOM 786 C CA . VAL A 1 93 ? 6.691 20.109 18.875 1 85.81 93 VAL A CA 1
ATOM 787 C C . VAL A 1 93 ? 6.234 20.641 17.516 1 85.81 93 VAL A C 1
ATOM 789 O O . VAL A 1 93 ? 6.711 21.688 17.062 1 85.81 93 VAL A O 1
ATOM 792 N N . VAL A 1 94 ? 5.367 19.875 16.891 1 90.31 94 VAL A N 1
ATOM 793 C CA . VAL A 1 94 ? 4.754 20.328 15.641 1 90.31 94 VAL A CA 1
ATOM 794 C C . VAL A 1 94 ? 3.393 20.969 15.938 1 90.31 94 VAL A C 1
ATOM 796 O O . VAL A 1 94 ? 2.645 20.469 16.781 1 90.31 94 VAL A O 1
ATOM 799 N N . TYR A 1 95 ? 3.098 22.094 15.227 1 91.69 95 TYR A N 1
ATOM 800 C CA . TYR A 1 95 ? 1.818 22.75 15.453 1 91.69 95 TYR A CA 1
ATOM 801 C C . TYR A 1 95 ? 1.252 23.312 14.156 1 91.69 95 TYR A C 1
ATOM 803 O O . TYR A 1 95 ? 1.935 23.328 13.133 1 91.69 95 TYR A O 1
ATOM 811 N N . VAL A 1 96 ? -0.081 23.578 14.281 1 94.25 96 VAL A N 1
ATOM 812 C CA . VAL A 1 96 ? -0.777 24.219 13.164 1 94.25 96 VAL A CA 1
ATOM 813 C C . VAL A 1 96 ? -1.429 25.516 13.625 1 94.25 96 VAL A C 1
ATOM 815 O O . VAL A 1 96 ? -1.957 25.594 14.742 1 94.25 96 VAL A O 1
ATOM 818 N N . ASN A 1 97 ? -1.25 26.594 12.812 1 93.5 97 ASN A N 1
ATOM 819 C CA . ASN A 1 97 ? -2.023 27.812 13.062 1 93.5 97 ASN A CA 1
ATOM 820 C C . ASN A 1 97 ? -3.32 27.812 12.258 1 93.5 97 ASN A C 1
ATOM 822 O O . ASN A 1 97 ? -3.658 26.828 11.602 1 93.5 97 ASN A O 1
ATOM 826 N N . GLU A 1 98 ? -4.066 28.891 12.383 1 94.31 98 GLU A N 1
ATOM 827 C CA . GLU A 1 98 ? -5.387 28.953 11.758 1 94.31 98 GLU A CA 1
ATOM 828 C C . GLU A 1 98 ? -5.285 28.828 10.242 1 94.31 98 GLU A C 1
ATOM 830 O O . GLU A 1 98 ? -6.078 28.109 9.625 1 94.31 98 GLU A O 1
ATOM 835 N N . GLN A 1 99 ? -4.309 29.484 9.688 1 96.38 99 GLN A N 1
ATOM 836 C CA . GLN A 1 99 ? -4.125 29.422 8.234 1 96.38 99 GLN A CA 1
ATOM 837 C C . GLN A 1 99 ? -3.756 28.016 7.789 1 96.38 99 GLN A C 1
ATOM 839 O O . GLN A 1 99 ? -4.285 27.516 6.789 1 96.38 99 GLN A O 1
ATOM 844 N N . GLN A 1 100 ? -2.883 27.406 8.523 1 96.25 100 GLN A N 1
ATOM 845 C CA . GLN A 1 100 ? -2.451 26.047 8.219 1 96.25 100 GLN A CA 1
ATOM 846 C C . GLN A 1 100 ? -3.598 25.047 8.391 1 96.25 100 GLN A C 1
ATOM 848 O O . GLN A 1 100 ? -3.766 24.141 7.574 1 96.25 100 GLN A O 1
ATOM 853 N N . ARG A 1 101 ? -4.348 25.25 9.367 1 95.38 101 ARG A N 1
ATOM 854 C CA . ARG A 1 101 ? -5.512 24.391 9.594 1 95.38 101 ARG A CA 1
ATOM 855 C C . ARG A 1 101 ? -6.492 24.484 8.43 1 95.38 101 ARG A C 1
ATOM 857 O O . ARG A 1 101 ? -7.02 23.469 7.969 1 95.38 101 ARG A O 1
ATOM 864 N N . ASN A 1 102 ? -6.711 25.719 8.016 1 96.56 102 ASN A N 1
ATOM 865 C CA . ASN A 1 102 ? -7.59 25.922 6.867 1 96.56 102 ASN A CA 1
ATOM 866 C C . ASN A 1 102 ? -7.043 25.234 5.617 1 96.56 102 ASN A C 1
ATOM 868 O O . ASN A 1 102 ? -7.797 24.625 4.855 1 96.56 102 ASN A O 1
ATOM 872 N N . SER A 1 103 ? -5.766 25.344 5.438 1 97.5 103 SER A N 1
ATOM 873 C CA . SER A 1 103 ? -5.129 24.719 4.285 1 97.5 103 SER A CA 1
ATOM 874 C C . SER A 1 103 ? -5.27 23.188 4.34 1 97.5 103 SER A C 1
ATOM 876 O O . SER A 1 103 ? -5.516 22.547 3.318 1 97.5 103 SER A O 1
ATOM 878 N N . ILE A 1 104 ? -5.105 22.672 5.504 1 97.19 104 ILE A N 1
ATOM 879 C CA . ILE A 1 104 ? -5.238 21.234 5.699 1 97.19 104 ILE A CA 1
ATOM 880 C C . ILE A 1 104 ? -6.676 20.812 5.414 1 97.19 104 ILE A C 1
ATOM 882 O O . ILE A 1 104 ? -6.91 19.812 4.723 1 97.19 104 ILE A O 1
ATOM 886 N N . ASN A 1 105 ? -7.613 21.578 5.906 1 96.88 105 ASN A N 1
ATOM 887 C CA . ASN A 1 105 ? -9.016 21.281 5.66 1 96.88 105 ASN A CA 1
ATOM 888 C C . ASN A 1 105 ? -9.336 21.25 4.168 1 96.88 105 ASN A C 1
ATOM 890 O O . ASN A 1 105 ? -9.977 20.328 3.68 1 96.88 105 ASN A O 1
ATOM 894 N N . GLU A 1 106 ? -8.82 22.234 3.52 1 97.81 106 GLU A N 1
ATOM 895 C CA . GLU A 1 106 ? -9.055 22.312 2.08 1 97.81 106 GLU A CA 1
ATOM 896 C C . GLU A 1 106 ? -8.43 21.125 1.349 1 97.81 106 GLU A C 1
ATOM 898 O O . GLU A 1 106 ? -9.047 20.562 0.441 1 97.81 106 GLU A O 1
ATOM 903 N N . MET A 1 107 ? -7.207 20.781 1.744 1 97.88 107 MET A N 1
ATOM 904 C CA . MET A 1 107 ? -6.496 19.688 1.099 1 97.88 107 MET A CA 1
ATOM 905 C C . MET A 1 107 ? -7.223 18.359 1.324 1 97.88 107 MET A C 1
ATOM 907 O O . MET A 1 107 ? -7.438 17.594 0.382 1 97.88 107 MET A O 1
ATOM 911 N N . ILE A 1 108 ? -7.672 18.125 2.537 1 97.69 108 ILE A N 1
ATOM 912 C CA . ILE A 1 108 ? -8.336 16.875 2.877 1 97.69 108 ILE A CA 1
ATOM 913 C C . ILE A 1 108 ? -9.688 16.797 2.18 1 97.69 108 ILE A C 1
ATOM 915 O O . ILE A 1 108 ? -10.078 15.742 1.679 1 97.69 108 ILE A O 1
ATOM 919 N N . GLU A 1 109 ? -10.336 17.922 2.104 1 97.12 109 GLU A N 1
ATOM 920 C CA . GLU A 1 109 ? -11.617 17.953 1.406 1 97.12 109 GLU A CA 1
ATOM 921 C C . GLU A 1 109 ? -11.438 17.703 -0.088 1 97.12 109 GLU A C 1
ATOM 923 O O . GLU A 1 109 ? -12.25 17.016 -0.705 1 97.12 109 GLU A O 1
ATOM 928 N N . ALA A 1 110 ? -10.414 18.297 -0.666 1 97 110 ALA A N 1
ATOM 929 C CA . ALA A 1 110 ? -10.109 18.047 -2.072 1 97 110 ALA A CA 1
ATOM 930 C C . ALA A 1 110 ? -9.812 16.578 -2.318 1 97 110 ALA A C 1
ATOM 932 O O . ALA A 1 110 ? -10.305 15.984 -3.285 1 97 110 ALA A O 1
ATOM 933 N N . LEU A 1 111 ? -9.023 15.984 -1.44 1 97.56 111 LEU A N 1
ATOM 934 C CA . LEU A 1 111 ? -8.688 14.57 -1.553 1 97.56 111 LEU A CA 1
ATOM 935 C C . LEU A 1 111 ? -9.93 13.695 -1.405 1 97.56 111 LEU A C 1
ATOM 937 O O . LEU A 1 111 ? -10.086 12.703 -2.115 1 97.56 111 LEU A O 1
ATOM 941 N N . GLN A 1 112 ? -10.805 14.094 -0.543 1 96.25 112 GLN A N 1
ATOM 942 C CA . GLN A 1 112 ? -12.039 13.344 -0.335 1 96.25 112 GLN A CA 1
ATOM 943 C C . GLN A 1 112 ? -12.922 13.383 -1.58 1 96.25 112 GLN A C 1
ATOM 945 O O . GLN A 1 112 ? -13.578 12.398 -1.91 1 96.25 112 GLN A O 1
ATOM 950 N N . ARG A 1 113 ? -12.891 14.492 -2.275 1 94.81 113 ARG A N 1
ATOM 951 C CA . ARG A 1 113 ? -13.688 14.648 -3.49 1 94.81 113 ARG A CA 1
ATOM 952 C C . ARG A 1 113 ? -13.141 13.773 -4.617 1 94.81 113 ARG A C 1
ATOM 954 O O . ARG A 1 113 ? -13.867 13.43 -5.551 1 94.81 113 ARG A O 1
ATOM 961 N N . SER A 1 114 ? -11.875 13.438 -4.488 1 93.25 114 SER A N 1
ATOM 962 C CA . SER A 1 114 ? -11.219 12.672 -5.543 1 93.25 114 SER A CA 1
ATOM 963 C C . SER A 1 114 ? -11.391 11.172 -5.328 1 93.25 114 SER A C 1
ATOM 965 O O . SER A 1 114 ? -10.961 10.367 -6.16 1 93.25 114 SER A O 1
ATOM 967 N N . LEU A 1 115 ? -12.039 10.828 -4.234 1 91.81 115 LEU A N 1
ATOM 968 C CA . LEU A 1 115 ? -12.227 9.414 -3.936 1 91.81 115 LEU A CA 1
ATOM 969 C C . LEU A 1 115 ? -13.211 8.773 -4.914 1 91.81 115 LEU A C 1
ATOM 971 O O . LEU A 1 115 ? -13.008 7.645 -5.355 1 91.81 115 LEU A O 1
ATOM 975 N N . MET B 1 1 ? -13.367 -5.332 -12.016 1 41.12 1 MET B N 1
ATOM 976 C CA . MET B 1 1 ? -12.539 -4.691 -11 1 41.12 1 MET B CA 1
ATOM 977 C C . MET B 1 1 ? -13.406 -3.986 -9.961 1 41.12 1 MET B C 1
ATOM 979 O O . MET B 1 1 ? -14.125 -3.039 -10.281 1 41.12 1 MET B O 1
ATOM 983 N N . ASN B 1 2 ? -14 -4.645 -9.078 1 50.94 2 ASN B N 1
ATOM 984 C CA . ASN B 1 2 ? -14.984 -4.086 -8.156 1 50.94 2 ASN B CA 1
ATOM 985 C C . ASN B 1 2 ? -14.414 -2.902 -7.379 1 50.94 2 ASN B C 1
ATOM 987 O O . ASN B 1 2 ? -13.555 -3.076 -6.516 1 50.94 2 ASN B O 1
ATOM 991 N N . SER B 1 3 ? -14.414 -1.81 -8.117 1 59.03 3 SER B N 1
ATOM 992 C CA . SER B 1 3 ? -14.008 -0.525 -7.555 1 59.03 3 SER B CA 1
ATOM 993 C C . SER B 1 3 ? -14.75 -0.224 -6.262 1 59.03 3 SER B C 1
ATOM 995 O O . SER B 1 3 ? -15.977 -0.077 -6.262 1 59.03 3 SER B O 1
ATOM 997 N N . GLN B 1 4 ? -14.219 -0.799 -5.145 1 64.69 4 GLN B N 1
ATOM 998 C CA . GLN B 1 4 ? -14.82 -0.421 -3.869 1 64.69 4 GLN B CA 1
ATOM 999 C C . GLN B 1 4 ? -14.766 1.09 -3.664 1 64.69 4 GLN B C 1
ATOM 1001 O O . GLN B 1 4 ? -13.75 1.727 -3.945 1 64.69 4 GLN B O 1
ATOM 1006 N N . THR B 1 5 ? -15.984 1.659 -3.547 1 81.12 5 THR B N 1
ATOM 1007 C CA . THR B 1 5 ? -16.109 3.086 -3.268 1 81.12 5 THR B CA 1
ATOM 1008 C C . THR B 1 5 ? -15.875 3.369 -1.787 1 81.12 5 THR B C 1
ATOM 1010 O O . THR B 1 5 ? -16.438 2.697 -0.923 1 81.12 5 THR B O 1
ATOM 1013 N N . PHE B 1 6 ? -14.867 4.18 -1.497 1 90.75 6 PHE B N 1
ATOM 1014 C CA . PHE B 1 6 ? -14.609 4.59 -0.122 1 90.75 6 PHE B CA 1
ATOM 1015 C C . PHE B 1 6 ? -15.477 5.785 0.259 1 90.75 6 PHE B C 1
ATOM 1017 O O . PHE B 1 6 ? -15.586 6.746 -0.508 1 90.75 6 PHE B O 1
ATOM 1024 N N . LYS B 1 7 ? -16.109 5.738 1.427 1 89.19 7 LYS B N 1
ATOM 1025 C CA . LYS B 1 7 ? -17 6.793 1.902 1 89.19 7 LYS B CA 1
ATOM 1026 C C . LYS B 1 7 ? -16.203 7.988 2.42 1 89.19 7 LYS B C 1
ATOM 1028 O O . LYS B 1 7 ? -16.734 9.102 2.494 1 89.19 7 LYS B O 1
ATOM 1033 N N . SER B 1 8 ? -15.016 7.707 2.832 1 93.31 8 SER B N 1
ATOM 1034 C CA . SER B 1 8 ? -14.195 8.773 3.4 1 93.31 8 SER B CA 1
ATOM 1035 C C . SER B 1 8 ? -12.711 8.477 3.227 1 93.31 8 SER B C 1
ATOM 1037 O O . SER B 1 8 ? -12.328 7.332 2.975 1 93.31 8 SER B O 1
ATOM 1039 N N . LEU B 1 9 ? -11.922 9.5 3.379 1 95 9 LEU B N 1
ATOM 1040 C CA . LEU B 1 9 ? -10.469 9.344 3.346 1 95 9 LEU B CA 1
ATOM 1041 C C . LEU B 1 9 ? -9.984 8.492 4.516 1 95 9 LEU B C 1
ATOM 1043 O O . LEU B 1 9 ? -9.078 7.676 4.359 1 95 9 LEU B O 1
ATOM 1047 N N . ASN B 1 10 ? -10.688 8.617 5.578 1 92.06 10 ASN B N 1
ATOM 1048 C CA . ASN B 1 10 ? -10.375 7.797 6.746 1 92.06 10 ASN B CA 1
ATOM 1049 C C . ASN B 1 10 ? -10.547 6.309 6.453 1 92.06 10 ASN B C 1
ATOM 1051 O O . ASN B 1 10 ? -9.719 5.492 6.871 1 92.06 10 ASN B O 1
ATOM 1055 N N . GLU B 1 11 ? -11.555 6.02 5.777 1 92.44 11 GLU B N 1
ATOM 1056 C CA . GLU B 1 11 ? -11.82 4.625 5.438 1 92.44 11 GLU B CA 1
ATOM 1057 C C . GLU B 1 11 ? -10.758 4.082 4.488 1 92.44 11 GLU B C 1
ATOM 1059 O O . GLU B 1 11 ? -10.273 2.961 4.66 1 92.44 11 GLU B O 1
ATOM 1064 N N . LEU B 1 12 ? -10.43 4.895 3.514 1 95.06 12 LEU B N 1
ATOM 1065 C CA . LEU B 1 12 ? -9.398 4.488 2.564 1 95.06 12 LEU B CA 1
ATOM 1066 C C . LEU B 1 12 ? -8.062 4.262 3.273 1 95.06 12 LEU B C 1
ATOM 1068 O O . LEU B 1 12 ? -7.422 3.227 3.074 1 95.06 12 LEU B O 1
ATOM 1072 N N . ILE B 1 13 ? -7.68 5.176 4.117 1 93.88 13 ILE B N 1
ATOM 1073 C CA . ILE B 1 13 ? -6.414 5.113 4.836 1 93.88 13 ILE B CA 1
ATOM 1074 C C . ILE B 1 13 ? -6.391 3.883 5.738 1 93.88 13 ILE B C 1
ATOM 1076 O O . ILE B 1 13 ? -5.41 3.137 5.754 1 93.88 13 ILE B O 1
ATOM 1080 N N . SER B 1 14 ? -7.461 3.648 6.371 1 91.44 14 SER B N 1
ATOM 1081 C CA . SER B 1 14 ? -7.543 2.523 7.301 1 91.44 14 SER B CA 1
ATOM 1082 C C . SER B 1 14 ? -7.41 1.192 6.566 1 91.44 14 SER B C 1
ATOM 1084 O O . SER B 1 14 ? -6.668 0.31 7 1 91.44 14 SER B O 1
ATOM 1086 N N . THR B 1 15 ? -8.117 1.033 5.5 1 91.88 15 THR B N 1
ATOM 1087 C CA . THR B 1 15 ? -8.078 -0.216 4.746 1 91.88 15 THR B CA 1
ATOM 1088 C C . THR B 1 15 ? -6.707 -0.419 4.109 1 91.88 15 THR B C 1
ATOM 1090 O O . THR B 1 15 ? -6.191 -1.539 4.074 1 91.88 15 THR B O 1
ATOM 1093 N N . TYR B 1 16 ? -6.148 0.68 3.613 1 93.25 16 TYR B N 1
ATOM 1094 C CA . TYR B 1 16 ? -4.809 0.624 3.035 1 93.25 16 TYR B CA 1
ATOM 1095 C C . TYR B 1 16 ? -3.787 0.176 4.074 1 93.25 16 TYR B C 1
ATOM 1097 O O . TYR B 1 16 ? -2.932 -0.667 3.787 1 93.25 16 TYR B O 1
ATOM 1105 N N . GLN B 1 17 ? -3.893 0.683 5.293 1 91.62 17 GLN B N 1
ATOM 1106 C CA . GLN B 1 17 ? -2.994 0.314 6.383 1 91.62 17 GLN B CA 1
ATOM 1107 C C . GLN B 1 17 ? -3.15 -1.157 6.75 1 91.62 17 GLN B C 1
ATOM 1109 O O . GLN B 1 17 ? -2.168 -1.836 7.051 1 91.62 17 GLN B O 1
ATOM 1114 N N . GLN B 1 18 ? -4.344 -1.629 6.715 1 92.12 18 GLN B N 1
ATOM 1115 C CA . GLN B 1 18 ? -4.586 -3.039 6.992 1 92.12 18 GLN B CA 1
ATOM 1116 C C . GLN B 1 18 ? -3.936 -3.93 5.938 1 92.12 18 GLN B C 1
ATOM 1118 O O . GLN B 1 18 ? -3.354 -4.965 6.262 1 92.12 18 GLN B O 1
ATOM 1123 N N . GLY B 1 19 ? -4.133 -3.527 4.719 1 94.38 19 GLY B N 1
ATOM 1124 C CA . GLY B 1 19 ? -3.447 -4.242 3.652 1 94.38 19 GLY B CA 1
ATOM 1125 C C . GLY B 1 19 ? -1.939 -4.273 3.828 1 94.38 19 GLY B C 1
ATOM 1126 O O . GLY B 1 19 ? -1.316 -5.332 3.703 1 94.38 19 GLY B O 1
ATOM 1127 N N . LYS B 1 20 ? -1.379 -3.115 4.117 1 92.5 20 LYS B N 1
ATOM 1128 C CA . LYS B 1 20 ? 0.06 -3.025 4.352 1 92.5 20 LYS B CA 1
ATOM 1129 C C . LYS B 1 20 ? 0.495 -3.973 5.469 1 92.5 20 LYS B C 1
ATOM 1131 O O . LYS B 1 20 ? 1.495 -4.68 5.332 1 92.5 20 LYS B O 1
ATOM 1136 N N . LYS B 1 21 ? -0.224 -3.945 6.531 1 92.75 21 LYS B N 1
ATOM 1137 C CA . LYS B 1 21 ? 0.074 -4.824 7.66 1 92.75 21 LYS B CA 1
ATOM 1138 C C . LYS B 1 21 ? -0.013 -6.289 7.25 1 92.75 21 LYS B C 1
ATOM 1140 O O . LYS B 1 21 ? 0.838 -7.098 7.629 1 92.75 21 LYS B O 1
ATOM 1145 N N . PHE B 1 22 ? -0.995 -6.637 6.559 1 96 22 PHE B N 1
ATOM 1146 C CA . PHE B 1 22 ? -1.197 -8.008 6.102 1 96 22 PHE B CA 1
ATOM 1147 C C . PHE B 1 22 ? -0.027 -8.469 5.242 1 96 22 PHE B C 1
ATOM 1149 O O . PHE B 1 22 ? 0.485 -9.57 5.422 1 96 22 PHE B O 1
ATOM 1156 N N . PHE B 1 23 ? 0.404 -7.617 4.336 1 96.31 23 PHE B N 1
ATOM 1157 C CA . PHE B 1 23 ? 1.461 -8.016 3.414 1 96.31 23 PHE B CA 1
ATOM 1158 C C . PHE B 1 23 ? 2.812 -8.039 4.117 1 96.31 23 PHE B C 1
ATOM 1160 O O . PHE B 1 23 ? 3.693 -8.82 3.754 1 96.31 23 PHE B O 1
ATOM 1167 N N . LYS B 1 24 ? 2.936 -7.215 5.117 1 94.38 24 LYS B N 1
ATOM 1168 C CA . LYS B 1 24 ? 4.117 -7.328 5.973 1 94.38 24 LYS B CA 1
ATOM 1169 C C . LYS B 1 24 ? 4.141 -8.672 6.695 1 94.38 24 LYS B C 1
ATOM 1171 O O . LYS B 1 24 ? 5.188 -9.312 6.785 1 94.38 24 LYS B O 1
ATOM 1176 N N . PHE B 1 25 ? 3.033 -9.031 7.199 1 96 25 PHE B N 1
ATOM 1177 C CA . PHE B 1 25 ? 2.883 -10.32 7.867 1 96 25 PHE B CA 1
ATOM 1178 C C . PHE B 1 25 ? 3.197 -11.469 6.91 1 96 25 PHE B C 1
ATOM 1180 O O . PHE B 1 25 ? 3.965 -12.367 7.246 1 96 25 PHE B O 1
ATOM 1187 N N . SER B 1 26 ? 2.561 -11.5 5.746 1 97.31 26 SER B N 1
ATOM 1188 C CA . SER B 1 26 ? 2.764 -12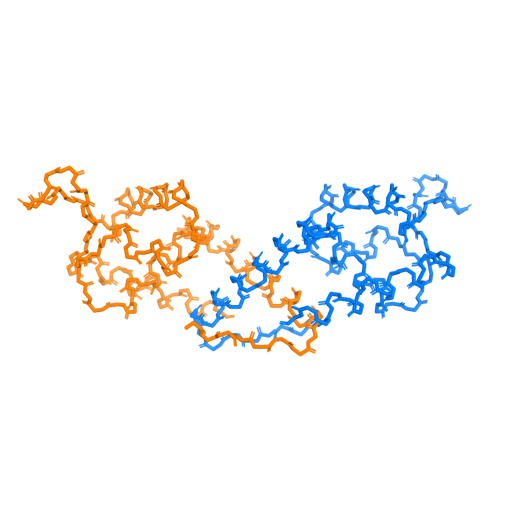.586 4.793 1 97.31 26 SER B CA 1
ATOM 1189 C C . SER B 1 26 ? 4.223 -12.68 4.359 1 97.31 26 SER B C 1
ATOM 1191 O O . SER B 1 26 ? 4.742 -13.773 4.141 1 97.31 26 SER B O 1
ATOM 1193 N N . LYS B 1 27 ? 4.832 -11.516 4.199 1 97.62 27 LYS B N 1
ATOM 1194 C CA . LYS B 1 27 ? 6.254 -11.5 3.861 1 97.62 27 LYS B CA 1
ATOM 1195 C C . LYS B 1 27 ? 7.086 -12.156 4.957 1 97.62 27 LYS B C 1
ATOM 1197 O O . LYS B 1 27 ? 7.969 -12.969 4.668 1 97.62 27 LYS B O 1
ATOM 1202 N N . ARG B 1 28 ? 6.758 -11.852 6.137 1 96.88 28 ARG B N 1
ATOM 1203 C CA . ARG B 1 28 ? 7.488 -12.383 7.281 1 96.88 28 ARG B CA 1
ATOM 1204 C C . ARG B 1 28 ? 7.238 -13.883 7.445 1 96.88 28 ARG B C 1
ATOM 1206 O O . ARG B 1 28 ? 8.18 -14.664 7.578 1 96.88 28 ARG B O 1
ATOM 1213 N N . GLU B 1 29 ? 6.055 -14.312 7.328 1 97.25 29 GLU B N 1
ATOM 1214 C CA . GLU B 1 29 ? 5.656 -15.672 7.684 1 97.25 29 GLU B CA 1
ATOM 1215 C C . GLU B 1 29 ? 5.82 -16.625 6.504 1 97.25 29 GLU B C 1
ATOM 1217 O O . GLU B 1 29 ? 6.156 -17.797 6.684 1 97.25 29 GLU B O 1
ATOM 1222 N N . TYR B 1 30 ? 5.59 -16.141 5.293 1 97.19 30 TYR B N 1
ATOM 1223 C CA . TYR B 1 30 ? 5.543 -17.031 4.141 1 97.19 30 TYR B CA 1
ATOM 1224 C C . TYR B 1 30 ? 6.543 -16.594 3.076 1 97.19 30 TYR B C 1
ATOM 1226 O O . TYR B 1 30 ? 6.648 -17.234 2.023 1 97.19 30 TYR B O 1
ATOM 1234 N N . LYS B 1 31 ? 7.242 -15.453 3.275 1 97.62 31 LYS B N 1
ATOM 1235 C CA . LYS B 1 31 ? 8.211 -14.891 2.342 1 97.62 31 LYS B CA 1
ATOM 1236 C C . LYS B 1 31 ? 7.531 -14.414 1.061 1 97.62 31 LYS B C 1
ATOM 1238 O O . LYS B 1 31 ? 8.102 -14.516 -0.026 1 97.62 31 LYS B O 1
ATOM 1243 N N . LEU B 1 32 ? 6.281 -14.062 1.185 1 98.19 32 LEU B N 1
ATOM 1244 C CA . LEU B 1 32 ? 5.52 -13.578 0.04 1 98.19 32 LEU B CA 1
ATOM 1245 C C . LEU B 1 32 ? 5.109 -12.125 0.234 1 98.19 32 LEU B C 1
ATOM 1247 O O . LEU B 1 32 ? 4.422 -11.789 1.202 1 98.19 32 LEU B O 1
ATOM 1251 N N . ASN B 1 33 ? 5.504 -11.266 -0.711 1 96.38 33 ASN B N 1
ATOM 1252 C CA . ASN B 1 33 ? 5.051 -9.875 -0.679 1 96.38 33 ASN B CA 1
ATOM 1253 C C . ASN B 1 33 ? 3.789 -9.672 -1.512 1 96.38 33 ASN B C 1
ATOM 1255 O O . ASN B 1 33 ? 3.195 -10.648 -1.988 1 96.38 33 ASN B O 1
ATOM 1259 N N . TYR B 1 34 ? 3.414 -8.438 -1.582 1 95.62 34 TYR B N 1
ATOM 1260 C CA . TYR B 1 34 ? 2.154 -8.109 -2.238 1 95.62 34 TYR B CA 1
ATOM 1261 C C . TYR B 1 34 ? 2.117 -8.656 -3.658 1 95.62 34 TYR B C 1
ATOM 1263 O O . TYR B 1 34 ? 1.145 -9.305 -4.055 1 95.62 34 TYR B O 1
ATOM 1271 N N . GLU B 1 35 ? 3.215 -8.422 -4.422 1 95.06 35 GLU B N 1
ATOM 1272 C CA . GLU B 1 35 ? 3.23 -8.805 -5.832 1 95.06 35 GLU B CA 1
ATOM 1273 C C . GLU B 1 35 ? 3.096 -10.312 -5.992 1 95.06 35 GLU B C 1
ATOM 1275 O O . GLU B 1 35 ? 2.355 -10.789 -6.855 1 95.06 35 GLU B O 1
ATOM 1280 N N . GLU B 1 36 ? 3.801 -11 -5.172 1 97.19 36 GLU B N 1
ATOM 1281 C CA . GLU B 1 36 ? 3.744 -12.461 -5.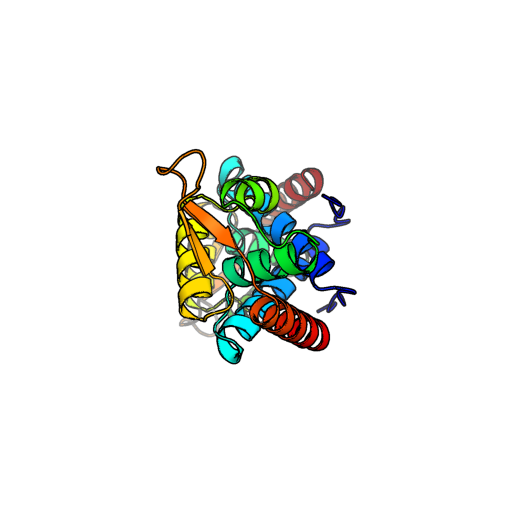215 1 97.19 36 GLU B CA 1
ATOM 1282 C C . GLU B 1 36 ? 2.354 -12.969 -4.84 1 97.19 36 GLU B C 1
ATOM 1284 O O . GLU B 1 36 ? 1.806 -13.844 -5.516 1 97.19 36 GLU B O 1
ATOM 1289 N N . ILE B 1 37 ? 1.779 -12.414 -3.809 1 97.25 37 ILE B N 1
ATOM 1290 C CA . ILE B 1 37 ? 0.458 -12.836 -3.355 1 97.25 37 ILE B CA 1
ATOM 1291 C C . ILE B 1 37 ? -0.583 -12.5 -4.422 1 97.25 37 ILE B C 1
ATOM 1293 O O . ILE B 1 37 ? -1.501 -13.281 -4.672 1 97.25 37 ILE B O 1
ATOM 1297 N N . PHE B 1 38 ? -0.439 -11.391 -4.977 1 95.38 38 PHE B N 1
ATOM 1298 C CA . PHE B 1 38 ? -1.366 -11.031 -6.043 1 95.38 38 PHE B CA 1
ATOM 1299 C C . PHE B 1 38 ? -1.374 -12.094 -7.137 1 95.38 38 PHE B C 1
ATOM 1301 O O . PHE B 1 38 ? -2.438 -12.547 -7.559 1 95.38 38 PHE B O 1
ATOM 1308 N N . ILE B 1 39 ? -0.216 -12.445 -7.59 1 94.75 39 ILE B N 1
ATOM 1309 C CA . ILE B 1 39 ? -0.087 -13.406 -8.68 1 94.75 39 ILE B CA 1
ATOM 1310 C C . ILE B 1 39 ? -0.715 -14.734 -8.273 1 94.75 39 ILE B C 1
ATOM 1312 O O . ILE B 1 39 ? -1.495 -15.32 -9.031 1 94.75 39 ILE B O 1
ATOM 1316 N N . LEU B 1 40 ? -0.415 -15.195 -7.078 1 96.44 40 LEU B N 1
ATOM 1317 C CA . LEU B 1 40 ? -0.958 -16.469 -6.605 1 96.44 40 LEU B CA 1
ATOM 1318 C C . LEU B 1 40 ? -2.477 -16.406 -6.5 1 96.44 40 LEU B C 1
ATOM 1320 O O . LEU B 1 40 ? -3.17 -17.359 -6.855 1 96.44 40 LEU B O 1
ATOM 1324 N N . ASN B 1 41 ? -2.932 -15.32 -5.988 1 95.44 41 ASN B N 1
ATOM 1325 C CA . ASN B 1 41 ? -4.371 -15.133 -5.852 1 95.44 41 ASN B CA 1
ATOM 1326 C C . ASN B 1 41 ? -5.062 -15.117 -7.215 1 95.44 41 ASN B C 1
ATOM 1328 O O . ASN B 1 41 ? -6.172 -15.633 -7.355 1 95.44 41 ASN B O 1
ATOM 1332 N N . TYR B 1 42 ? -4.441 -14.453 -8.156 1 92.75 42 TYR B N 1
ATOM 1333 C CA . TYR B 1 42 ? -4.969 -14.438 -9.516 1 92.75 42 TYR B CA 1
ATOM 1334 C C . TYR B 1 42 ? -5.086 -15.859 -10.062 1 92.75 42 TYR B C 1
ATOM 1336 O O . TYR B 1 42 ? -6.125 -16.234 -10.617 1 92.75 42 TYR B O 1
ATOM 1344 N N . ILE B 1 43 ? -4.094 -16.641 -9.906 1 93 43 ILE B N 1
ATOM 1345 C CA . ILE B 1 43 ? -4.062 -18.016 -10.406 1 93 43 ILE B CA 1
ATOM 1346 C C . ILE B 1 43 ? -5.098 -18.859 -9.664 1 93 43 ILE B C 1
ATOM 1348 O O . ILE B 1 43 ? -5.781 -19.688 -10.266 1 93 43 ILE B O 1
ATOM 1352 N N . TYR B 1 44 ? -5.18 -18.609 -8.398 1 93.94 44 TYR B N 1
ATOM 1353 C CA . TYR B 1 44 ? -6.164 -19.297 -7.562 1 93.94 44 TYR B CA 1
ATOM 1354 C C . TYR B 1 44 ? -7.574 -19.094 -8.109 1 93.94 44 TYR B C 1
ATOM 1356 O O . TYR B 1 44 ? -8.391 -20.016 -8.07 1 93.94 44 TYR B O 1
ATOM 1364 N N . ASN B 1 45 ? -7.793 -17.969 -8.617 1 92.19 45 ASN B N 1
ATOM 1365 C CA . ASN B 1 45 ? -9.141 -17.625 -9.062 1 92.19 45 ASN B CA 1
ATOM 1366 C C . ASN B 1 45 ? -9.352 -17.969 -10.531 1 92.19 45 ASN B C 1
ATOM 1368 O O . ASN B 1 45 ? -10.461 -17.859 -11.047 1 92.19 45 ASN B O 1
ATOM 1372 N N . CYS B 1 46 ? -8.258 -18.281 -11.164 1 87.75 46 CYS B N 1
ATOM 1373 C CA . CYS B 1 46 ? -8.344 -18.672 -12.562 1 87.75 46 CYS B CA 1
ATOM 1374 C C . CYS B 1 46 ? -8.391 -20.188 -12.711 1 87.75 46 CYS B C 1
ATOM 1376 O O . CYS B 1 46 ? -7.777 -20.906 -11.93 1 87.75 46 CYS B O 1
ATOM 1378 N N . GLU B 1 47 ? -9.117 -20.641 -13.641 1 84.31 47 GLU B N 1
ATOM 1379 C CA . GLU B 1 47 ? -9.195 -22.078 -13.867 1 84.31 47 GLU B CA 1
ATOM 1380 C C . GLU B 1 47 ? -8.086 -22.547 -14.812 1 84.31 47 GLU B C 1
ATOM 1382 O O . GLU B 1 47 ? -7.703 -23.719 -14.797 1 84.31 47 GLU B O 1
ATOM 1387 N N . ASP B 1 48 ? -7.562 -21.609 -15.547 1 84.69 48 ASP B N 1
ATOM 1388 C CA . ASP B 1 48 ? -6.551 -21.953 -16.531 1 84.69 48 ASP B CA 1
ATOM 1389 C C . ASP B 1 48 ? -5.227 -22.312 -15.867 1 84.69 48 ASP B C 1
ATOM 1391 O O . ASP B 1 48 ? -4.816 -21.672 -14.906 1 84.69 48 ASP B O 1
ATOM 1395 N N . ASN B 1 49 ? -4.609 -23.406 -16.391 1 87.69 49 ASN B N 1
ATOM 1396 C CA . ASN B 1 49 ? -3.318 -23.828 -15.852 1 87.69 49 ASN B CA 1
ATOM 1397 C C . ASN B 1 49 ? -2.162 -23.125 -16.547 1 87.69 49 ASN B C 1
ATOM 1399 O O . ASN B 1 49 ? -1.031 -23.141 -16.062 1 87.69 49 ASN B O 1
ATOM 1403 N N . GLU B 1 50 ? -2.412 -22.609 -17.688 1 84.25 50 GLU B N 1
ATOM 1404 C CA . GLU B 1 50 ? -1.416 -21.812 -18.406 1 84.25 50 GLU B CA 1
ATOM 1405 C C . GLU B 1 50 ? -1.797 -20.328 -18.406 1 84.25 50 GLU B C 1
ATOM 1407 O O . GLU B 1 50 ? -2.928 -19.984 -18.75 1 84.25 50 GLU B O 1
ATOM 1412 N N . ILE B 1 51 ? -0.914 -19.609 -17.875 1 80.88 51 ILE B N 1
ATOM 1413 C CA . ILE B 1 51 ? -1.158 -18.172 -17.828 1 80.88 51 ILE B CA 1
ATOM 1414 C C . ILE B 1 51 ? 0.062 -17.422 -18.344 1 80.88 51 ILE B C 1
ATOM 1416 O O . ILE B 1 51 ? 1.201 -17.828 -18.094 1 80.88 51 ILE B O 1
ATOM 1420 N N . THR B 1 52 ? -0.205 -16.344 -19.078 1 79.56 52 THR B N 1
ATOM 1421 C CA . THR B 1 52 ? 0.91 -15.547 -19.578 1 79.56 52 THR B CA 1
ATOM 1422 C C . THR B 1 52 ? 1.164 -14.352 -18.656 1 79.56 52 THR B C 1
ATOM 1424 O O . THR B 1 52 ? 0.26 -13.898 -17.953 1 79.56 52 THR B O 1
ATOM 1427 N N . ALA B 1 53 ? 2.51 -13.875 -18.641 1 80.12 53 ALA B N 1
ATOM 1428 C CA . ALA B 1 53 ? 2.855 -12.656 -17.922 1 80.12 53 ALA B CA 1
ATOM 1429 C C . ALA B 1 53 ? 1.97 -11.492 -18.344 1 80.12 53 ALA B C 1
ATOM 1431 O O . ALA B 1 53 ? 1.6 -10.648 -17.531 1 80.12 53 ALA B O 1
ATOM 1432 N N . LYS B 1 54 ? 1.584 -11.57 -19.562 1 79.81 54 LYS B N 1
ATOM 1433 C CA . LYS B 1 54 ? 0.744 -10.508 -20.125 1 79.81 54 LYS B CA 1
ATOM 1434 C C . LYS B 1 54 ? -0.645 -10.523 -19.484 1 79.81 54 LYS B C 1
ATOM 1436 O O . LYS B 1 54 ? -1.201 -9.469 -19.172 1 79.81 54 LYS B O 1
ATOM 1441 N N . ASP B 1 55 ? -1.168 -11.664 -19.266 1 81.75 55 ASP B N 1
ATOM 1442 C CA . ASP B 1 55 ? -2.477 -11.812 -18.641 1 81.75 55 ASP B CA 1
ATOM 1443 C C . ASP B 1 55 ? -2.459 -11.273 -17.203 1 81.75 55 ASP B C 1
ATOM 1445 O O . ASP B 1 55 ? -3.373 -10.562 -16.797 1 81.75 55 ASP B O 1
ATOM 1449 N N . ILE B 1 56 ? -1.436 -11.57 -16.5 1 82.88 56 ILE B N 1
ATOM 1450 C CA . ILE B 1 56 ? -1.314 -11.148 -15.109 1 82.88 56 ILE B CA 1
ATOM 1451 C C . ILE B 1 56 ? -1.138 -9.633 -15.047 1 82.88 56 ILE B C 1
ATOM 1453 O O . ILE B 1 56 ? -1.761 -8.969 -14.219 1 82.88 56 ILE B O 1
ATOM 1457 N N . ALA B 1 57 ? -0.278 -9.125 -15.898 1 81.88 57 ALA B N 1
ATOM 1458 C CA . ALA B 1 57 ? 0.011 -7.699 -15.938 1 81.88 57 ALA B CA 1
ATOM 1459 C C . ALA B 1 57 ? -1.259 -6.891 -16.188 1 81.88 57 ALA B C 1
ATOM 1461 O O . ALA B 1 57 ? -1.476 -5.852 -15.555 1 81.88 57 ALA B O 1
ATOM 1462 N N . LYS B 1 58 ? -2.1 -7.32 -17.047 1 82.19 58 LYS B N 1
ATOM 1463 C CA . LYS B 1 58 ? -3.336 -6.633 -17.406 1 82.19 58 LYS B CA 1
ATOM 1464 C C . LYS B 1 58 ? -4.266 -6.492 -16.203 1 82.19 58 LYS B C 1
ATOM 1466 O O . LYS B 1 58 ? -4.957 -5.48 -16.062 1 82.19 58 LYS B O 1
ATOM 1471 N N . HIS B 1 59 ? -4.145 -7.41 -15.273 1 80.75 59 HIS B N 1
ATOM 1472 C CA . HIS B 1 59 ? -5.086 -7.426 -14.164 1 80.75 59 HIS B CA 1
ATOM 1473 C C . HIS B 1 59 ? -4.469 -6.812 -12.906 1 80.75 59 HIS B C 1
ATOM 1475 O O . HIS B 1 59 ? -5.188 -6.449 -11.969 1 80.75 59 HIS B O 1
ATOM 1481 N N . SER B 1 60 ? -3.242 -6.809 -12.727 1 78.31 60 SER B N 1
ATOM 1482 C CA . SER B 1 60 ? -2.574 -6.457 -11.477 1 78.31 60 SER B CA 1
ATOM 1483 C C . SER B 1 60 ? -2.164 -4.988 -11.469 1 78.31 60 SER B C 1
ATOM 1485 O O . SER B 1 60 ? -1.934 -4.41 -10.406 1 78.31 60 SER B O 1
ATOM 1487 N N . GLU B 1 61 ? -2.076 -4.32 -12.414 1 77.69 61 GLU B N 1
ATOM 1488 C CA . GLU B 1 61 ? -1.501 -2.988 -12.555 1 77.69 61 GLU B CA 1
ATOM 1489 C C . GLU B 1 61 ? -0.055 -2.957 -12.07 1 77.69 61 GLU B C 1
ATOM 1491 O O . GLU B 1 61 ? 0.482 -1.888 -11.773 1 77.69 61 GLU B O 1
ATOM 1496 N N . LEU B 1 62 ? 0.528 -4.164 -11.914 1 84.31 62 LEU B N 1
ATOM 1497 C CA . LEU B 1 62 ? 1.942 -4.227 -11.555 1 84.31 62 LEU B CA 1
ATOM 1498 C C . LEU B 1 62 ? 2.816 -3.789 -12.727 1 84.31 62 LEU B C 1
ATOM 1500 O O . LEU B 1 62 ? 2.559 -4.16 -13.875 1 84.31 62 LEU B O 1
ATOM 1504 N N . GLN B 1 63 ? 3.811 -2.955 -12.391 1 85.5 63 GLN B N 1
ATOM 1505 C CA . GLN B 1 63 ? 4.797 -2.621 -13.406 1 85.5 63 GLN B CA 1
ATOM 1506 C C . GLN B 1 63 ? 5.586 -3.855 -13.836 1 85.5 63 GLN B C 1
ATOM 1508 O O . GLN B 1 63 ? 5.852 -4.742 -13.023 1 85.5 63 GLN B O 1
ATOM 1513 N N . PRO B 1 64 ? 5.945 -3.895 -15.141 1 86.06 64 PRO B N 1
ATOM 1514 C CA . PRO B 1 64 ? 6.598 -5.074 -15.711 1 86.06 64 PRO B CA 1
ATOM 1515 C C . PRO B 1 64 ? 7.793 -5.547 -14.883 1 86.06 64 PRO B C 1
ATOM 1517 O O . PRO B 1 64 ? 7.98 -6.75 -14.695 1 86.06 64 PRO B O 1
ATOM 1520 N N . TYR B 1 65 ? 8.461 -4.605 -14.367 1 89.25 65 TYR B N 1
ATOM 1521 C CA . TYR B 1 65 ? 9.641 -4.953 -13.594 1 89.25 65 TYR B CA 1
ATOM 1522 C C . TYR B 1 65 ? 9.266 -5.77 -12.359 1 89.25 65 TYR B C 1
ATOM 1524 O O . TYR B 1 65 ? 9.891 -6.793 -12.07 1 89.25 65 TYR B O 1
ATOM 1532 N N . TYR B 1 66 ? 8.227 -5.375 -11.688 1 89.75 66 TYR B N 1
ATOM 1533 C CA . TYR B 1 66 ? 7.777 -6.051 -10.477 1 89.75 66 TYR B CA 1
ATOM 1534 C C . TYR B 1 66 ? 7.172 -7.41 -10.805 1 89.75 66 TYR B C 1
ATOM 1536 O O . TYR B 1 66 ? 7.367 -8.383 -10.062 1 89.75 66 TYR B O 1
ATOM 1544 N N . LEU B 1 67 ? 6.562 -7.453 -11.898 1 92.31 67 LEU B N 1
ATOM 1545 C CA . LEU B 1 67 ? 5.934 -8.695 -12.336 1 92.31 67 LEU B CA 1
ATOM 1546 C C . LEU B 1 67 ? 6.98 -9.766 -12.602 1 92.31 67 LEU B C 1
ATOM 1548 O O . LEU B 1 67 ? 6.859 -10.898 -12.117 1 92.31 67 LEU B O 1
ATOM 1552 N N . THR B 1 68 ? 8.008 -9.375 -13.328 1 92.38 68 THR B N 1
ATOM 1553 C CA . THR B 1 68 ? 9.062 -10.312 -13.68 1 92.38 68 THR B CA 1
ATOM 1554 C C . THR B 1 68 ? 9.75 -10.859 -12.43 1 92.38 68 THR B C 1
ATOM 1556 O O . THR B 1 68 ? 9.906 -12.07 -12.281 1 92.38 68 THR B O 1
ATOM 1559 N N . LYS B 1 69 ? 10.016 -9.977 -11.539 1 95.31 69 LYS B N 1
ATOM 1560 C CA . LYS B 1 69 ? 10.695 -10.375 -10.305 1 95.31 69 LYS B CA 1
ATOM 1561 C C . LYS B 1 69 ? 9.82 -11.305 -9.469 1 95.31 69 LYS B C 1
ATOM 1563 O O . LYS B 1 69 ? 10.297 -12.305 -8.93 1 95.31 69 LYS B O 1
ATOM 1568 N N . ALA B 1 70 ? 8.594 -10.984 -9.367 1 96.5 70 ALA B N 1
ATOM 1569 C CA . ALA B 1 70 ? 7.656 -11.789 -8.586 1 96.5 70 ALA B CA 1
ATOM 1570 C C . ALA B 1 70 ? 7.473 -13.172 -9.211 1 96.5 70 ALA B C 1
ATOM 1572 O O . ALA B 1 70 ? 7.426 -14.18 -8.5 1 96.5 70 ALA B O 1
ATOM 1573 N N . LEU B 1 71 ? 7.414 -13.188 -10.531 1 95.25 71 LEU B N 1
ATOM 1574 C CA . LEU B 1 71 ? 7.266 -14.469 -11.219 1 95.25 71 LEU B CA 1
ATOM 1575 C C . LEU B 1 71 ? 8.492 -15.344 -11 1 95.25 71 LEU B C 1
ATOM 1577 O O . LEU B 1 71 ? 8.359 -16.547 -10.734 1 95.25 71 LEU B O 1
ATOM 1581 N N . GLN B 1 72 ? 9.609 -14.758 -11.133 1 95.94 72 GLN B N 1
ATOM 1582 C CA . GLN B 1 72 ? 10.859 -15.484 -10.93 1 95.94 72 GLN B CA 1
ATOM 1583 C C . GLN B 1 72 ? 10.945 -16.047 -9.516 1 95.94 72 GLN B C 1
ATOM 1585 O O . GLN B 1 72 ? 11.352 -17.188 -9.312 1 95.94 72 GLN B O 1
ATOM 1590 N N . LYS B 1 73 ? 10.586 -15.281 -8.602 1 97.81 73 LYS B N 1
ATOM 1591 C CA . LYS B 1 73 ? 10.602 -15.727 -7.211 1 97.81 73 LYS B CA 1
ATOM 1592 C C . LYS B 1 73 ? 9.641 -16.891 -6.988 1 97.81 73 LYS B C 1
ATOM 1594 O O . LYS B 1 73 ? 9.984 -17.875 -6.324 1 97.81 73 LYS B O 1
ATOM 1599 N N . LEU B 1 74 ? 8.461 -16.828 -7.527 1 97.75 74 LEU B N 1
ATOM 1600 C CA . LEU B 1 74 ? 7.445 -17.859 -7.355 1 97.75 74 LEU B CA 1
ATOM 1601 C C . LEU B 1 74 ? 7.859 -19.156 -8.039 1 97.75 74 LEU B C 1
ATOM 1603 O O . LEU B 1 74 ? 7.535 -20.25 -7.562 1 97.75 74 LEU B O 1
ATOM 1607 N N . ILE B 1 75 ? 8.602 -19.031 -9.156 1 96.94 75 ILE B N 1
ATOM 1608 C CA . ILE B 1 75 ? 9.156 -20.203 -9.828 1 96.94 75 ILE B CA 1
ATOM 1609 C C . ILE B 1 75 ? 10.227 -20.844 -8.945 1 96.94 75 ILE B C 1
ATOM 1611 O O . ILE B 1 75 ? 10.242 -22.062 -8.766 1 96.94 75 ILE B O 1
ATOM 1615 N N . LYS B 1 76 ? 11.031 -19.984 -8.391 1 97.62 76 LYS B N 1
ATOM 1616 C CA . LYS B 1 76 ? 12.078 -20.469 -7.492 1 97.62 76 LYS B CA 1
ATOM 1617 C C . LYS B 1 76 ? 11.477 -21.156 -6.27 1 97.62 76 LYS B C 1
ATOM 1619 O O . LYS B 1 76 ? 12.031 -22.141 -5.77 1 97.62 76 LYS B O 1
ATOM 1624 N N . MET B 1 77 ? 10.359 -20.734 -5.836 1 97.88 77 MET B N 1
ATOM 1625 C CA . MET B 1 77 ? 9.68 -21.297 -4.672 1 97.88 77 MET B CA 1
ATOM 1626 C C . MET B 1 77 ? 8.828 -22.5 -5.066 1 97.88 77 MET B C 1
ATOM 1628 O O . MET B 1 77 ? 8.102 -23.047 -4.238 1 97.88 77 MET B O 1
ATOM 1632 N N . ASN B 1 78 ? 8.75 -22.812 -6.367 1 97.5 78 ASN B N 1
ATOM 1633 C CA . ASN B 1 78 ? 8.086 -23.969 -6.945 1 97.5 78 ASN B CA 1
ATOM 1634 C C . ASN B 1 78 ? 6.57 -23.812 -6.934 1 97.5 78 ASN B C 1
ATOM 1636 O O . ASN B 1 78 ? 5.84 -24.812 -6.879 1 97.5 78 ASN B O 1
ATOM 1640 N N . PHE B 1 79 ? 6.105 -22.641 -6.883 1 97.62 79 PHE B N 1
ATOM 1641 C CA . PHE B 1 79 ? 4.68 -22.406 -7.059 1 97.62 79 PHE B CA 1
ATOM 1642 C C . PHE B 1 79 ? 4.297 -22.453 -8.531 1 97.62 79 PHE B C 1
ATOM 1644 O O . PHE B 1 79 ? 3.164 -22.797 -8.875 1 97.62 79 PHE B O 1
ATOM 1651 N N . LEU B 1 80 ? 5.227 -22.031 -9.328 1 96.56 80 LEU B N 1
ATOM 1652 C CA . LEU B 1 80 ? 5.016 -21.906 -10.766 1 96.56 80 LEU B CA 1
ATOM 1653 C C . LEU B 1 80 ? 6.148 -22.578 -11.539 1 96.56 80 LEU B C 1
ATOM 1655 O O . LEU B 1 80 ? 7.219 -22.828 -10.984 1 96.56 80 LEU B O 1
ATOM 1659 N N . SER B 1 81 ? 5.824 -22.828 -12.781 1 95.94 81 SER B N 1
ATOM 1660 C CA . SER B 1 81 ? 6.82 -23.281 -13.742 1 95.94 81 SER B CA 1
ATOM 1661 C C . SER B 1 81 ? 6.805 -22.438 -15.008 1 95.94 81 SER B C 1
ATOM 1663 O O . SER B 1 81 ? 5.871 -21.656 -15.219 1 95.94 81 SER B O 1
ATOM 1665 N N . LYS B 1 82 ? 7.875 -22.438 -15.703 1 93.25 82 LYS B N 1
ATOM 1666 C CA . LYS B 1 82 ? 7.918 -21.688 -16.953 1 93.25 82 LYS B CA 1
ATOM 1667 C C . LYS B 1 82 ? 8.344 -22.578 -18.109 1 93.25 82 LYS B C 1
ATOM 1669 O O . LYS B 1 82 ? 9.039 -23.578 -17.922 1 93.25 82 LYS B O 1
ATOM 1674 N N . LYS B 1 83 ? 7.824 -22.25 -19.219 1 89.06 83 LYS B N 1
ATOM 1675 C CA . LYS B 1 83 ? 8.203 -22.922 -20.453 1 89.06 83 LYS B CA 1
ATOM 1676 C C . LYS B 1 83 ? 8.156 -21.953 -21.641 1 89.06 83 LYS B C 1
ATOM 1678 O O . LYS B 1 83 ? 7.535 -20.906 -21.562 1 89.06 83 LYS B O 1
ATOM 1683 N N . ARG B 1 84 ? 8.938 -22.234 -22.625 1 86 84 ARG B N 1
ATOM 1684 C CA . ARG B 1 84 ? 8.852 -21.438 -23.844 1 86 84 ARG B CA 1
ATOM 1685 C C . ARG B 1 84 ? 7.633 -21.859 -24.672 1 86 84 ARG B C 1
ATOM 1687 O O . ARG B 1 84 ? 7.281 -23.031 -24.719 1 86 84 ARG B O 1
ATOM 1694 N N . SER B 1 85 ? 7.016 -20.734 -25.281 1 80.56 85 SER B N 1
ATOM 1695 C CA . SER B 1 85 ? 5.859 -21 -26.141 1 80.56 85 SER B CA 1
ATOM 1696 C C . SER B 1 85 ? 6.242 -21.844 -27.344 1 80.56 85 SER B C 1
ATOM 1698 O O . SER B 1 85 ? 7.309 -21.656 -27.938 1 80.56 85 SER B O 1
ATOM 1700 N N . GLU B 1 86 ? 5.332 -22.812 -27.562 1 81.5 86 GLU B N 1
ATOM 1701 C CA . GLU B 1 86 ? 5.539 -23.641 -28.75 1 81.5 86 GLU B CA 1
ATOM 1702 C C . GLU B 1 86 ? 5.266 -22.859 -30.031 1 81.5 86 GLU B C 1
ATOM 1704 O O . GLU B 1 86 ? 5.797 -23.188 -31.094 1 81.5 86 GLU B O 1
ATOM 1709 N N . ILE B 1 87 ? 4.508 -21.875 -29.969 1 82.25 87 ILE B N 1
ATOM 1710 C CA . ILE B 1 87 ? 4.082 -21.062 -31.109 1 82.25 87 ILE B CA 1
ATOM 1711 C C . ILE B 1 87 ? 5.07 -19.922 -31.328 1 82.25 87 ILE B C 1
ATOM 1713 O O . ILE B 1 87 ? 5.535 -19.703 -32.469 1 82.25 87 ILE B O 1
ATOM 1717 N N . ASP B 1 88 ? 5.305 -19.172 -30.375 1 80.38 88 ASP B N 1
ATOM 1718 C CA . ASP B 1 88 ? 6.305 -18.109 -30.391 1 80.38 88 ASP B CA 1
ATOM 1719 C C . ASP B 1 88 ? 7.426 -18.406 -29.391 1 80.38 88 ASP B C 1
ATOM 1721 O O . ASP B 1 88 ? 7.316 -18.078 -28.219 1 80.38 88 ASP B O 1
ATOM 1725 N N . GLU B 1 89 ? 8.461 -18.906 -29.875 1 78.69 89 GLU B N 1
ATOM 1726 C CA . GLU B 1 89 ? 9.531 -19.422 -29.016 1 78.69 89 GLU B CA 1
ATOM 1727 C C . GLU B 1 89 ? 10.18 -18.281 -28.219 1 78.69 89 GLU B C 1
ATOM 1729 O O . GLU B 1 89 ? 10.93 -18.547 -27.266 1 78.69 89 GLU B O 1
ATOM 1734 N N . ARG B 1 90 ? 9.805 -17.047 -28.594 1 77.94 90 ARG B N 1
ATOM 1735 C CA . ARG B 1 90 ? 10.391 -15.914 -27.875 1 77.94 90 ARG B CA 1
ATOM 1736 C C . ARG B 1 90 ? 9.57 -15.57 -26.641 1 77.94 90 ARG B C 1
ATOM 1738 O O . ARG B 1 90 ? 10.055 -14.883 -25.734 1 77.94 90 ARG B O 1
ATOM 1745 N N . THR B 1 91 ? 8.414 -16.312 -26.641 1 77.62 91 THR B N 1
ATOM 1746 C CA . THR B 1 91 ? 7.512 -15.984 -25.547 1 77.62 91 THR B CA 1
ATOM 1747 C C . THR B 1 91 ? 7.621 -17.016 -24.422 1 77.62 91 THR B C 1
ATOM 1749 O O . THR B 1 91 ? 7.59 -18.234 -24.688 1 77.62 91 THR B O 1
ATOM 1752 N N . VAL B 1 92 ? 7.871 -16.5 -23.25 1 79.44 92 VAL B N 1
ATOM 1753 C CA . VAL B 1 92 ? 7.895 -17.375 -22.078 1 79.44 92 VAL B CA 1
ATOM 1754 C C . VAL B 1 92 ? 6.504 -17.422 -21.453 1 79.44 92 VAL B C 1
ATOM 1756 O O . VAL B 1 92 ? 5.879 -16.375 -21.234 1 79.44 92 VAL B O 1
ATOM 1759 N N . VAL B 1 93 ? 6.035 -18.688 -21.312 1 86.44 93 VAL B N 1
ATOM 1760 C CA . VAL B 1 93 ? 4.73 -18.891 -20.703 1 86.44 93 VAL B CA 1
ATOM 1761 C C . VAL B 1 93 ? 4.902 -19.484 -19.297 1 86.44 93 VAL B C 1
ATOM 1763 O O . VAL B 1 93 ? 5.754 -2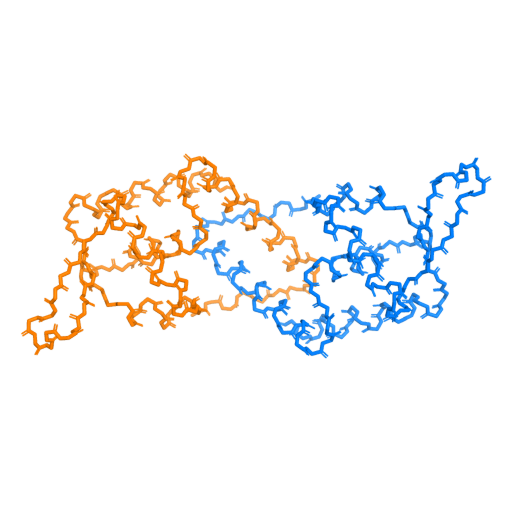0.344 -19.078 1 86.44 93 VAL B O 1
ATOM 1766 N N . VAL B 1 94 ? 4.145 -18.922 -18.375 1 90.62 94 VAL B N 1
ATOM 1767 C CA . VAL B 1 94 ? 4.117 -19.469 -17.016 1 90.62 94 VAL B CA 1
ATOM 1768 C C . VAL B 1 94 ? 2.941 -20.438 -16.875 1 90.62 94 VAL B C 1
ATOM 1770 O O . VAL B 1 94 ? 1.854 -20.172 -17.391 1 90.62 94 VAL B O 1
ATOM 1773 N N . TYR B 1 95 ? 3.193 -21.562 -16.156 1 92 95 TYR B N 1
ATOM 1774 C CA . TYR B 1 95 ? 2.119 -22.531 -15.977 1 92 95 TYR B CA 1
ATOM 1775 C C . TYR B 1 95 ? 2.18 -23.172 -14.586 1 92 95 TYR B C 1
ATOM 1777 O O . TYR B 1 95 ? 3.148 -22.969 -13.852 1 92 95 TYR B O 1
ATOM 1785 N N . VAL B 1 96 ? 1 -23.766 -14.266 1 94.56 96 VAL B N 1
ATOM 1786 C CA . VAL B 1 96 ? 0.897 -24.5 -13.016 1 94.56 96 VAL B CA 1
ATOM 1787 C C . VAL B 1 96 ? 0.464 -25.938 -13.289 1 94.56 96 VAL B C 1
ATOM 1789 O O . VAL B 1 96 ? -0.371 -26.188 -14.164 1 94.56 96 VAL B O 1
ATOM 1792 N N . ASN B 1 97 ? 1.167 -26.906 -12.633 1 93.81 97 ASN B N 1
ATOM 1793 C CA . ASN B 1 97 ? 0.676 -28.266 -12.656 1 93.81 97 ASN B CA 1
ATOM 1794 C C . ASN B 1 97 ? -0.231 -28.562 -11.461 1 93.81 97 ASN B C 1
ATOM 1796 O O . ASN B 1 97 ? -0.559 -27.656 -10.688 1 93.81 97 ASN B O 1
ATOM 1800 N N . GLU B 1 98 ? -0.699 -29.812 -11.375 1 94.56 98 GLU B N 1
ATOM 1801 C CA . GLU B 1 98 ? -1.669 -30.172 -10.352 1 94.56 98 GLU B CA 1
ATOM 1802 C C . GLU B 1 98 ? -1.097 -29.953 -8.953 1 94.56 98 GLU B C 1
ATOM 1804 O O . GLU B 1 98 ? -1.784 -29.438 -8.07 1 94.56 98 GLU B O 1
ATOM 1809 N N . GLN B 1 99 ? 0.13 -30.328 -8.789 1 96.56 99 GLN B N 1
ATOM 1810 C CA . GLN B 1 99 ? 0.772 -30.156 -7.492 1 96.56 99 GLN B CA 1
ATOM 1811 C C . GLN B 1 99 ? 0.912 -28.688 -7.133 1 96.56 99 GLN B C 1
ATOM 1813 O O . GLN B 1 99 ? 0.648 -28.297 -5.992 1 96.56 99 GLN B O 1
ATOM 1818 N N . GLN B 1 100 ? 1.312 -27.906 -8.094 1 96.44 100 GLN B N 1
ATOM 1819 C CA . GLN B 1 100 ? 1.476 -26.469 -7.891 1 96.44 100 GLN B CA 1
ATOM 1820 C C . GLN B 1 100 ? 0.133 -25.797 -7.625 1 96.44 100 GLN B C 1
ATOM 1822 O O . GLN B 1 100 ? 0.033 -24.922 -6.766 1 96.44 100 GLN B O 1
ATOM 1827 N N . ARG B 1 101 ? -0.834 -26.203 -8.289 1 95.56 101 ARG B N 1
ATOM 1828 C CA . ARG B 1 101 ? -2.178 -25.672 -8.078 1 95.56 101 ARG B CA 1
ATOM 1829 C C . ARG B 1 101 ? -2.654 -25.953 -6.656 1 95.56 101 ARG B C 1
ATOM 1831 O O . ARG B 1 101 ? -3.227 -25.078 -6.004 1 95.56 101 ARG B O 1
ATOM 1838 N N . ASN B 1 102 ? -2.404 -27.188 -6.246 1 96.69 102 ASN B N 1
ATOM 1839 C CA . ASN B 1 102 ? -2.771 -27.547 -4.879 1 96.69 102 ASN B CA 1
ATOM 1840 C C . ASN B 1 102 ? -2.02 -26.703 -3.859 1 96.69 102 ASN B C 1
ATOM 1842 O O . ASN B 1 102 ? -2.6 -26.266 -2.863 1 96.69 102 ASN B O 1
ATOM 1846 N N . SER B 1 103 ? -0.782 -26.484 -4.121 1 97.62 103 SER B N 1
ATOM 1847 C CA . SER B 1 103 ? 0.031 -25.656 -3.227 1 97.62 103 SER B CA 1
ATOM 1848 C C . SER B 1 103 ? -0.488 -24.234 -3.166 1 97.62 103 SER B C 1
ATOM 1850 O O . SER B 1 103 ? -0.523 -23.625 -2.094 1 97.62 103 SER B O 1
ATOM 1852 N N . ILE B 1 104 ? -0.854 -23.734 -4.297 1 97.25 104 ILE B N 1
ATOM 1853 C CA . ILE B 1 104 ? -1.393 -22.375 -4.375 1 97.25 104 ILE B CA 1
ATOM 1854 C C . ILE B 1 104 ? -2.709 -22.297 -3.605 1 97.25 104 ILE B C 1
ATOM 1856 O O . ILE B 1 104 ? -2.932 -21.359 -2.834 1 97.25 104 ILE B O 1
ATOM 1860 N N . ASN B 1 105 ? -3.541 -23.297 -3.783 1 96.94 105 ASN B N 1
ATOM 1861 C CA . ASN B 1 105 ? -4.809 -23.344 -3.064 1 96.94 105 ASN B CA 1
ATOM 1862 C C . ASN B 1 105 ? -4.598 -23.328 -1.554 1 96.94 105 ASN B C 1
ATOM 1864 O O . ASN B 1 105 ? -5.25 -22.578 -0.836 1 96.94 105 ASN B O 1
ATOM 1868 N N . GLU B 1 106 ? -3.672 -24.125 -1.161 1 97.88 106 GLU B N 1
ATOM 1869 C CA . GLU B 1 106 ? -3.377 -24.203 0.266 1 97.88 106 GLU B CA 1
ATOM 1870 C C . GLU B 1 106 ? -2.859 -22.875 0.798 1 97.88 106 GLU B C 1
ATOM 1872 O O . GLU B 1 106 ? -3.25 -22.438 1.884 1 97.88 106 GLU B O 1
ATOM 1877 N N . MET B 1 107 ? -1.971 -22.25 0.038 1 97.94 107 MET B N 1
ATOM 1878 C CA . MET B 1 107 ? -1.378 -20.984 0.455 1 97.94 107 MET B CA 1
ATOM 1879 C C . MET B 1 107 ? -2.438 -19.891 0.542 1 97.94 107 MET B C 1
ATOM 1881 O O . MET B 1 107 ? -2.504 -19.172 1.534 1 97.94 107 MET B O 1
ATOM 1885 N N . ILE B 1 108 ? -3.307 -19.828 -0.447 1 97.75 108 ILE B N 1
ATOM 1886 C CA . ILE B 1 108 ? -4.328 -18.781 -0.491 1 97.75 108 ILE B CA 1
ATOM 1887 C C . ILE B 1 108 ? -5.348 -19.016 0.623 1 97.75 108 ILE B C 1
ATOM 1889 O O . ILE B 1 108 ? -5.793 -18.062 1.271 1 97.75 108 ILE B O 1
ATOM 1893 N N . GLU B 1 109 ? -5.633 -20.266 0.861 1 97.19 109 GLU B N 1
ATOM 1894 C CA . GLU B 1 109 ? -6.559 -20.578 1.945 1 97.19 109 GLU B CA 1
ATOM 1895 C C . GLU B 1 109 ? -5.961 -20.219 3.303 1 97.19 109 GLU B C 1
ATOM 1897 O O . GLU B 1 109 ? -6.66 -19.719 4.184 1 97.19 109 GLU B O 1
ATOM 1902 N N . ALA B 1 110 ? -4.691 -20.531 3.484 1 97.06 110 ALA B N 1
ATOM 1903 C CA . ALA B 1 110 ? -4.008 -20.156 4.719 1 97.06 110 ALA B CA 1
ATOM 1904 C C . ALA B 1 110 ? -4.02 -18.641 4.914 1 97.06 110 ALA B C 1
ATOM 1906 O O . ALA B 1 110 ? -4.289 -18.156 6.012 1 97.06 110 ALA B O 1
ATOM 1907 N N . LEU B 1 111 ? -3.738 -17.906 3.84 1 97.62 111 LEU B N 1
ATOM 1908 C CA . LEU B 1 111 ? -3.738 -16.453 3.891 1 97.62 111 LEU B CA 1
ATOM 1909 C C . LEU B 1 111 ? -5.133 -15.922 4.207 1 97.62 111 LEU B C 1
ATOM 1911 O O . LEU B 1 111 ? -5.277 -14.961 4.965 1 97.62 111 LEU B O 1
ATOM 1915 N N . GLN B 1 112 ? -6.121 -16.547 3.68 1 96.38 112 GLN B N 1
ATOM 1916 C CA . GLN B 1 112 ? -7.496 -16.141 3.93 1 96.38 112 GLN B CA 1
ATOM 1917 C C . GLN B 1 112 ? -7.875 -16.344 5.395 1 96.38 112 GLN B C 1
ATOM 1919 O O . GLN B 1 112 ? -8.602 -15.523 5.973 1 96.38 112 GLN B O 1
ATOM 1924 N N . ARG B 1 113 ? -7.34 -17.375 5.988 1 94.81 113 ARG B N 1
ATOM 1925 C CA . ARG B 1 113 ? -7.613 -17.672 7.391 1 94.81 113 ARG B CA 1
ATOM 1926 C C . ARG B 1 113 ? -6.953 -16.641 8.305 1 94.81 113 ARG B C 1
ATOM 1928 O O . ARG B 1 113 ? -7.387 -16.453 9.445 1 94.81 113 ARG B O 1
ATOM 1935 N N . SER B 1 114 ? -5.934 -16.016 7.77 1 93.25 114 SER B N 1
ATOM 1936 C CA . SER B 1 114 ? -5.172 -15.07 8.578 1 93.25 114 SER B CA 1
ATOM 1937 C C . SER B 1 114 ? -5.766 -13.672 8.492 1 93.25 114 SER B C 1
ATOM 1939 O O . SER B 1 114 ? -5.293 -12.75 9.164 1 93.25 114 SER B O 1
ATOM 1941 N N . LEU B 1 115 ? -6.812 -13.531 7.699 1 91.81 115 LEU B N 1
ATOM 1942 C CA . LEU B 1 115 ? -7.426 -12.219 7.543 1 91.81 115 LEU B CA 1
ATOM 1943 C C . LEU B 1 115 ? -8.148 -11.805 8.82 1 91.81 115 LEU B C 1
ATOM 1945 O O . LEU B 1 115 ? -8.086 -10.633 9.227 1 91.81 115 LEU B O 1
#

Solvent-accessible surface area (backbone atoms only — not comparable to full-atom values): 12807 Å² total; per-residue (Å²): 128,81,75,77,80,56,93,40,59,66,55,40,52,47,49,26,50,50,35,51,52,50,33,52,47,36,29,71,76,69,71,33,42,61,65,40,47,49,52,48,51,52,47,63,75,39,86,64,47,68,45,44,65,65,62,52,41,74,73,62,74,50,53,67,69,57,46,54,54,30,50,51,49,37,35,73,70,55,50,36,45,74,45,65,31,90,85,47,70,87,39,68,34,36,34,42,53,73,70,24,45,50,49,43,47,51,51,52,51,52,54,47,73,69,95,127,84,75,77,79,57,93,39,58,66,53,41,53,48,49,26,52,50,35,52,50,50,33,52,48,36,29,70,78,69,70,33,42,62,65,40,48,48,53,48,51,52,50,63,74,39,87,64,47,67,46,42,66,66,61,51,38,75,72,62,74,48,53,68,69,57,46,53,52,31,50,52,50,37,34,74,71,56,49,35,44,74,46,64,32,90,85,46,68,87,38,68,32,36,32,43,53,73,68,24,46,51,50,42,48,51,51,52,50,53,54,46,72,69,94

Nearest PDB structures (foldseek):
  2frh-assembly1_B  TM=8.784E-01  e=2.853E-08  Staphylococcus aureus
  1p4x-assembly1_A  TM=8.570E-01  e=2.015E-05  Staphylococcus aureus
  6pcp-assembly2_C  TM=7.033E-01  e=1.059E-05  Bordetella pertussis
  8ylg-assembly1_B  TM=7.452E-01  e=2.015E-05  Burkholderia thailandensis
  2nnn-assembly3_F  TM=7.230E-01  e=2.321E-04  Pseudomonas aeruginosa

InterPro domains:
  IPR000835 MarR-type HTH domain [PS50995] (2-115)
  IPR010166 Transcriptional regulator SarA/Rot domain [TIGR01889] (10-113)
  IPR036388 Winged helix-like DNA-binding domain superfamily [G3DSA:1.10.10.10] (3-85)
  IPR036390 Winged helix DNA-binding domain superfamily [SSF46785] (3-113)
  IPR039422 Transcription regulators MarR/SlyA-like [PTHR33164] (25-112)
  IPR055166 Transcriptional regulator SarA/SarZ/Rot-like, helix-turn-helix domain [PF22381] (21-107)

Radius of gyration: 21.32 Å; Cα contacts (8 Å, |Δi|>4): 261; chains: 2; bounding box: 32×60×60 Å